Protein AF-A0A4Q7BN28-F1 (afdb_monomer)

Sequence (199 aa):
MLVIQLVMFFIVEAKKFIFEYPQDWVKKADHHNMIFLNNITTSLIELNLVVSLLPVSYPTYGIPRNNTSNPYLSFHSYENPSNIWSYKEAPIKGLYSIDPKGYGGWADIAQNLDKYKSEIEKIQKPDDILEPYIQQLKKGLSKYKQSKAKVTLDDGFILFALQVRTDSVADHAYLDVVDVLNEVSLFAKKFQQKVVIKL

Solvent-accessible surface area (backbone atoms only — not comparable to full-atom values): 11709 Å² total; per-residue (Å²): 110,73,66,58,58,62,46,59,78,58,55,89,81,61,60,43,37,38,36,45,44,54,47,65,47,64,75,67,56,44,68,54,57,50,49,50,56,47,51,55,53,51,54,42,49,77,68,72,33,46,74,46,78,39,80,41,58,89,80,58,54,64,43,57,58,79,82,65,94,43,41,28,46,35,54,43,23,31,78,33,44,91,54,30,28,14,30,45,78,39,81,52,56,83,42,67,45,73,26,58,30,13,53,75,83,44,15,50,64,66,73,41,44,76,83,46,44,67,67,60,72,63,55,89,56,60,62,75,70,44,46,66,57,53,54,37,46,76,73,59,55,49,65,59,89,70,75,87,74,83,78,88,74,76,84,70,61,46,80,44,76,63,73,64,64,90,35,65,71,51,71,68,43,96,62,56,71,66,60,52,50,49,52,52,49,54,51,25,63,76,69,74,38,47,77,47,75,44,123

Structure (mmCIF, N/CA/C/O backbone):
data_AF-A0A4Q7BN28-F1
#
_entry.id   AF-A0A4Q7BN28-F1
#
loop_
_atom_site.group_PDB
_atom_site.id
_atom_site.type_symbol
_atom_site.label_atom_id
_atom_site.label_alt_id
_atom_site.label_comp_id
_atom_site.label_asym_id
_atom_site.label_entity_id
_atom_site.label_seq_id
_atom_site.pdbx_PDB_ins_code
_atom_site.Cartn_x
_atom_site.Cartn_y
_atom_site.Cartn_z
_atom_site.occupancy
_atom_site.B_iso_or_equiv
_atom_site.auth_seq_id
_atom_site.auth_comp_id
_atom_site.auth_asym_id
_atom_site.auth_atom_id
_atom_site.pdbx_PDB_model_num
ATOM 1 N N . MET A 1 1 ? 19.926 -1.654 -0.278 1.00 36.31 1 MET A N 1
ATOM 2 C CA . MET A 1 1 ? 19.749 -3.112 -0.077 1.00 36.31 1 MET A CA 1
ATOM 3 C C . MET A 1 1 ? 18.358 -3.601 -0.502 1.00 36.31 1 MET A C 1
ATOM 5 O O . MET A 1 1 ? 18.311 -4.483 -1.343 1.00 36.31 1 MET A O 1
ATOM 9 N N . LEU A 1 2 ? 17.244 -2.998 -0.045 1.00 41.53 2 LEU A N 1
ATOM 10 C CA . LEU A 1 2 ? 15.876 -3.401 -0.450 1.00 41.53 2 LEU A CA 1
ATOM 11 C C . LEU A 1 2 ? 1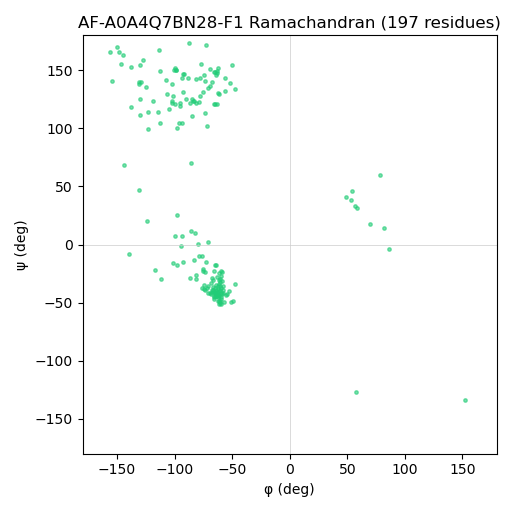5.590 -3.223 -1.958 1.00 41.53 2 LEU A C 1
ATOM 13 O O . LEU A 1 2 ? 15.012 -4.097 -2.593 1.00 41.53 2 LEU A O 1
ATOM 17 N N . VAL A 1 3 ? 16.052 -2.114 -2.551 1.00 43.53 3 VAL A N 1
ATOM 18 C CA . VAL A 1 3 ? 15.873 -1.848 -3.991 1.00 43.53 3 VAL A CA 1
ATOM 19 C C . VAL A 1 3 ? 16.697 -2.811 -4.855 1.00 43.53 3 VAL A C 1
ATOM 21 O O . VAL A 1 3 ? 16.235 -3.243 -5.900 1.00 43.53 3 VAL A O 1
ATOM 24 N N . ILE A 1 4 ? 17.872 -3.239 -4.381 1.00 42.59 4 ILE A N 1
ATOM 25 C CA . ILE A 1 4 ? 18.725 -4.203 -5.095 1.00 42.59 4 ILE A CA 1
ATOM 26 C C . ILE A 1 4 ? 18.024 -5.571 -5.192 1.00 42.59 4 ILE A C 1
ATOM 28 O O . ILE A 1 4 ? 18.010 -6.162 -6.264 1.00 42.59 4 ILE A O 1
ATOM 32 N N . GLN A 1 5 ? 17.361 -6.043 -4.128 1.00 45.03 5 GLN A N 1
ATOM 33 C CA . GLN A 1 5 ? 16.591 -7.299 -4.166 1.00 45.03 5 GLN A CA 1
ATOM 34 C C . GLN A 1 5 ? 15.344 -7.221 -5.057 1.00 45.03 5 GLN A C 1
ATOM 36 O O . GLN A 1 5 ? 15.054 -8.170 -5.781 1.00 45.03 5 GLN A O 1
ATOM 41 N N . LEU A 1 6 ? 14.636 -6.087 -5.040 1.00 50.53 6 LEU A N 1
ATOM 42 C CA . LEU A 1 6 ? 13.501 -5.830 -5.932 1.00 50.53 6 LEU A CA 1
ATOM 43 C C . LEU A 1 6 ? 13.907 -5.883 -7.400 1.00 50.53 6 LEU A C 1
ATOM 45 O O . LEU A 1 6 ? 13.198 -6.452 -8.221 1.00 50.53 6 LEU A O 1
ATOM 49 N N . VAL A 1 7 ? 15.068 -5.318 -7.721 1.00 50.25 7 VAL A N 1
ATOM 50 C CA . VAL A 1 7 ? 15.532 -5.229 -9.099 1.00 50.25 7 VAL A CA 1
ATOM 51 C C . VAL A 1 7 ? 16.195 -6.530 -9.582 1.00 50.25 7 VAL A C 1
ATOM 53 O O . VAL A 1 7 ? 16.090 -6.853 -10.764 1.00 50.25 7 VAL A O 1
ATOM 56 N N . MET A 1 8 ? 16.765 -7.355 -8.694 1.00 49.72 8 MET A N 1
ATOM 57 C CA . MET A 1 8 ? 17.300 -8.676 -9.071 1.00 49.72 8 MET A CA 1
ATOM 58 C C 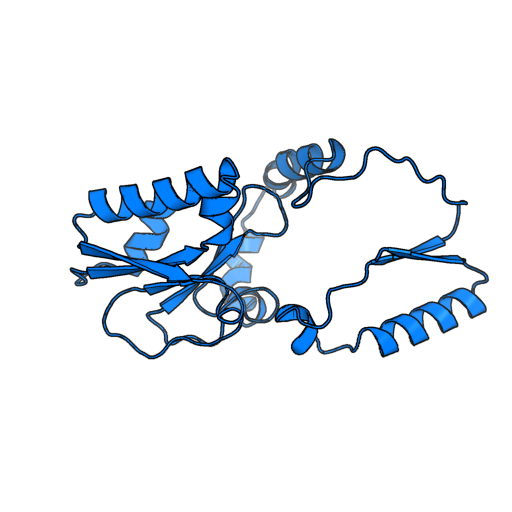. MET A 1 8 ? 16.239 -9.641 -9.630 1.00 49.72 8 MET A C 1
ATOM 60 O O . MET A 1 8 ? 16.589 -10.514 -10.418 1.00 49.72 8 MET A O 1
ATOM 64 N N . PHE A 1 9 ? 14.952 -9.473 -9.297 1.00 50.78 9 PHE A N 1
ATOM 65 C CA . PHE A 1 9 ? 13.864 -10.251 -9.913 1.00 50.78 9 PHE A CA 1
ATOM 66 C C . PHE A 1 9 ? 13.550 -9.832 -11.357 1.00 50.78 9 PHE A C 1
ATOM 68 O O . PHE A 1 9 ? 13.000 -10.624 -12.119 1.00 50.78 9 PHE A O 1
ATOM 75 N N . PHE A 1 10 ? 13.889 -8.598 -11.739 1.00 53.38 10 PHE A N 1
ATOM 76 C CA . PHE A 1 10 ? 13.545 -8.024 -13.040 1.00 53.38 10 PHE A CA 1
ATOM 77 C C . PHE A 1 10 ? 14.665 -8.103 -14.079 1.00 53.38 10 PHE A C 1
ATOM 79 O O . PHE A 1 10 ? 14.393 -7.922 -15.267 1.00 53.38 10 PHE A O 1
ATOM 86 N N . ILE A 1 11 ? 15.917 -8.323 -13.669 1.00 57.69 11 ILE A N 1
ATOM 87 C CA . ILE A 1 11 ? 17.062 -8.099 -14.555 1.00 57.69 11 ILE A CA 1
ATOM 88 C C . ILE A 1 11 ? 17.912 -9.350 -14.701 1.00 57.69 11 ILE A C 1
ATOM 90 O O . ILE A 1 11 ? 18.823 -9.608 -13.920 1.00 57.69 11 ILE A O 1
ATOM 94 N N . VAL A 1 12 ? 17.672 -10.043 -15.809 1.00 53.53 12 VAL A N 1
ATOM 95 C CA . VAL A 1 12 ? 18.752 -10.724 -16.532 1.00 53.53 12 VAL A CA 1
ATOM 96 C C . VAL A 1 12 ? 18.925 -10.135 -17.946 1.00 53.53 12 VAL A C 1
ATOM 98 O O . VAL A 1 12 ? 20.027 -10.182 -18.477 1.00 53.53 12 VAL A O 1
ATOM 101 N N . GLU A 1 13 ? 17.910 -9.466 -18.529 1.00 59.38 13 GLU A N 1
ATOM 102 C CA . GLU A 1 13 ? 17.981 -9.000 -19.936 1.00 59.38 13 GLU A CA 1
ATOM 103 C C . GLU A 1 13 ? 17.402 -7.597 -20.235 1.00 59.38 13 GLU A C 1
ATOM 105 O O . GLU A 1 13 ? 17.562 -7.079 -21.344 1.00 59.38 13 GLU A O 1
ATOM 110 N N . ALA A 1 14 ? 16.729 -6.939 -19.284 1.00 65.31 14 ALA A N 1
ATOM 111 C CA . ALA A 1 14 ? 16.046 -5.674 -19.561 1.00 65.31 14 ALA A CA 1
ATOM 112 C C . ALA A 1 14 ? 17.016 -4.477 -19.623 1.00 65.31 14 ALA A C 1
ATOM 114 O O . ALA A 1 14 ? 17.752 -4.226 -18.676 1.00 65.31 14 ALA A O 1
ATOM 115 N N . LYS A 1 15 ? 16.971 -3.687 -20.710 1.00 80.00 15 LYS A N 1
ATOM 116 C CA . LYS A 1 15 ? 17.707 -2.405 -20.841 1.00 80.00 15 LYS A CA 1
ATOM 117 C C . LYS A 1 15 ? 16.892 -1.177 -20.419 1.00 80.00 15 LYS A C 1
ATOM 119 O O . LYS A 1 15 ? 17.450 -0.093 -20.261 1.00 80.00 15 LYS A O 1
ATOM 124 N N . LYS A 1 16 ? 15.571 -1.326 -20.280 1.00 91.19 16 LYS A N 1
ATOM 125 C CA . LYS A 1 16 ? 14.635 -0.246 -19.958 1.00 91.19 16 LYS A CA 1
ATOM 126 C C . LYS A 1 16 ? 13.714 -0.662 -18.816 1.00 91.19 16 LYS A C 1
ATOM 128 O O . LYS A 1 16 ? 13.226 -1.786 -18.800 1.00 91.19 16 LYS A O 1
ATOM 133 N N . PHE A 1 17 ? 13.440 0.272 -17.913 1.00 93.50 17 PHE A N 1
ATOM 134 C CA . PHE A 1 17 ? 12.512 0.118 -16.797 1.00 93.50 17 PHE A CA 1
ATOM 135 C C . PHE A 1 17 ? 11.463 1.229 -16.843 1.00 93.50 17 PHE A C 1
ATOM 137 O O . PHE A 1 17 ? 11.797 2.391 -17.083 1.00 93.50 17 PHE A O 1
ATOM 144 N N . ILE A 1 18 ? 10.193 0.892 -16.634 1.00 95.69 18 ILE A N 1
ATOM 145 C CA . ILE A 1 18 ? 9.103 1.868 -16.551 1.00 95.69 18 ILE A CA 1
ATOM 146 C C . ILE A 1 18 ? 8.770 2.083 -15.078 1.00 95.69 18 ILE A C 1
ATOM 148 O O . ILE A 1 18 ? 8.535 1.124 -14.346 1.00 95.69 18 ILE A O 1
ATOM 152 N N . PHE A 1 19 ? 8.744 3.337 -14.637 1.00 96.12 19 PHE A N 1
ATOM 153 C CA . PHE A 1 19 ? 8.403 3.681 -13.263 1.00 96.12 19 PHE A CA 1
ATOM 154 C C . PHE A 1 19 ? 7.346 4.781 -13.249 1.00 96.12 19 PHE A C 1
ATOM 156 O O . PHE A 1 19 ? 7.611 5.920 -13.636 1.00 96.12 19 PHE A O 1
ATOM 163 N N . GLU A 1 20 ? 6.134 4.435 -12.819 1.00 97.12 20 GLU A N 1
ATOM 164 C CA . GLU A 1 20 ? 5.107 5.438 -12.544 1.00 97.12 20 GLU A CA 1
ATOM 165 C C . GLU A 1 20 ? 5.432 6.176 -11.252 1.00 97.12 20 GLU A C 1
ATOM 167 O O . GLU A 1 20 ? 5.829 5.538 -10.284 1.00 97.12 20 GLU A O 1
ATOM 172 N N . TYR A 1 21 ? 5.205 7.488 -11.196 1.00 95.88 21 TYR A N 1
ATOM 173 C CA . TYR A 1 21 ? 5.303 8.269 -9.963 1.00 95.88 21 TYR A CA 1
ATOM 174 C C . TYR A 1 21 ? 4.047 9.125 -9.736 1.00 95.88 21 TYR A C 1
ATOM 176 O O . TYR A 1 21 ? 3.523 9.716 -10.687 1.00 95.88 21 TYR A O 1
ATOM 184 N N . PRO A 1 22 ? 3.546 9.250 -8.492 1.00 95.25 22 PRO A N 1
ATOM 185 C CA . PRO A 1 22 ? 2.318 9.987 -8.230 1.00 95.25 22 PRO A CA 1
ATOM 186 C C . PRO A 1 22 ? 2.610 11.483 -8.235 1.00 95.25 22 PRO A C 1
ATOM 188 O O . PRO A 1 22 ? 3.403 11.976 -7.428 1.00 95.25 22 PRO A O 1
ATOM 191 N N . GLN A 1 23 ? 1.928 12.239 -9.093 1.00 94.75 23 GLN A N 1
ATOM 192 C CA . GLN A 1 23 ? 2.100 13.692 -9.154 1.00 94.75 23 GLN A CA 1
ATOM 193 C C . GLN A 1 23 ? 1.798 14.363 -7.809 1.00 94.75 23 GLN A C 1
ATOM 195 O O . GLN A 1 23 ? 2.468 15.320 -7.429 1.00 94.75 23 GLN A O 1
ATOM 200 N N . ASP A 1 24 ? 0.824 13.847 -7.058 1.00 91.69 24 ASP A N 1
ATOM 201 C CA . ASP A 1 24 ? 0.452 14.398 -5.755 1.00 91.69 24 ASP A CA 1
ATOM 202 C C . ASP A 1 24 ? 1.542 14.219 -4.697 1.00 91.69 24 ASP A C 1
ATOM 204 O O . ASP A 1 24 ? 1.648 15.046 -3.792 1.00 91.69 24 ASP A O 1
ATOM 208 N N . TRP A 1 25 ? 2.366 13.171 -4.801 1.00 92.69 25 TRP A N 1
ATOM 209 C CA . TRP A 1 25 ? 3.511 12.990 -3.904 1.00 92.69 25 TRP A CA 1
ATOM 210 C C . TRP A 1 25 ? 4.569 14.054 -4.158 1.00 92.69 25 TRP A C 1
ATOM 212 O O . TRP A 1 25 ? 5.055 14.661 -3.207 1.00 92.69 25 TRP A O 1
ATOM 222 N N . VAL A 1 26 ? 4.845 14.340 -5.433 1.00 93.75 26 VAL A N 1
ATOM 223 C CA . VAL A 1 26 ? 5.786 15.391 -5.837 1.00 93.75 26 VAL A CA 1
ATOM 224 C C . VAL A 1 26 ? 5.263 16.773 -5.443 1.00 93.75 26 VAL A C 1
ATOM 226 O O . VAL A 1 26 ? 5.996 17.554 -4.846 1.00 93.75 26 VAL A O 1
ATOM 229 N N . LYS A 1 27 ? 3.979 17.064 -5.694 1.00 93.69 27 LYS A N 1
ATOM 230 C CA . LYS A 1 27 ? 3.351 18.350 -5.339 1.00 93.69 27 LYS A CA 1
ATOM 231 C C . LYS A 1 27 ? 3.349 18.611 -3.833 1.00 93.69 27 LYS A C 1
ATOM 233 O O . LYS A 1 27 ? 3.606 19.732 -3.410 1.00 93.69 27 LYS A O 1
ATOM 238 N N . LYS A 1 28 ? 3.027 17.595 -3.023 1.00 90.88 28 LYS A N 1
ATOM 239 C CA . LYS A 1 28 ? 3.020 17.713 -1.554 1.00 90.88 28 LYS A CA 1
ATOM 240 C C . LYS A 1 28 ? 4.426 17.719 -0.962 1.00 90.88 28 LYS A C 1
ATOM 242 O O . LYS A 1 28 ? 4.584 18.189 0.160 1.00 90.88 28 LYS A O 1
ATOM 247 N N . ALA A 1 29 ? 5.401 17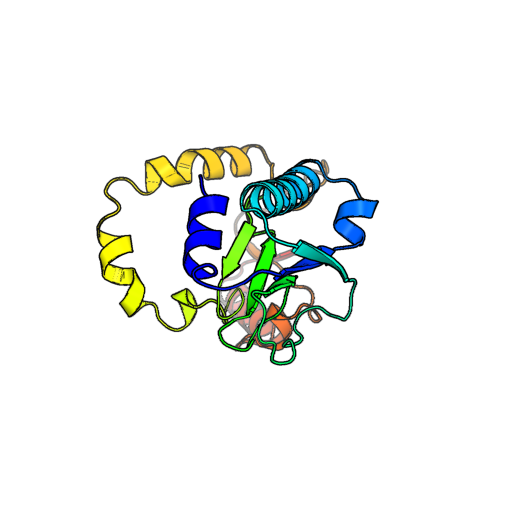.171 -1.690 1.00 89.00 29 ALA A N 1
ATOM 248 C CA . ALA A 1 29 ? 6.787 17.024 -1.268 1.00 89.00 29 ALA A CA 1
ATOM 249 C C . ALA A 1 29 ? 6.926 16.404 0.139 1.00 89.00 29 ALA A C 1
ATOM 251 O O . ALA A 1 29 ? 7.755 16.838 0.939 1.00 89.00 29 ALA A O 1
ATOM 252 N N . ASP A 1 30 ? 6.105 15.390 0.466 1.00 90.12 30 ASP A N 1
ATOM 253 C CA . ASP A 1 30 ? 6.287 14.656 1.726 1.00 90.12 30 ASP A CA 1
ATOM 254 C C . ASP A 1 30 ? 7.664 13.986 1.716 1.00 90.12 30 ASP A C 1
ATOM 256 O O . ASP A 1 30 ? 8.036 13.297 0.762 1.00 90.12 30 ASP A O 1
ATOM 260 N N . HIS A 1 31 ? 8.420 14.206 2.790 1.00 91.12 31 HIS A N 1
ATOM 261 C CA . HIS A 1 31 ? 9.813 13.797 2.897 1.00 91.12 31 HIS A CA 1
ATOM 262 C C . HIS A 1 31 ? 10.022 12.301 2.624 1.00 91.12 31 HIS A C 1
ATOM 264 O O . HIS A 1 31 ? 10.940 11.937 1.890 1.00 91.12 31 HIS A O 1
ATOM 270 N N . HIS A 1 32 ? 9.155 11.432 3.156 1.00 91.25 32 HIS A N 1
ATOM 271 C CA . HIS A 1 3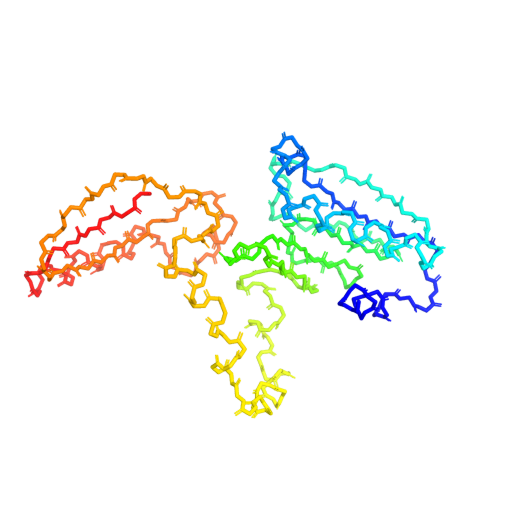2 ? 9.305 9.991 2.968 1.00 91.25 32 HIS A CA 1
ATOM 272 C C . HIS A 1 32 ? 9.033 9.588 1.524 1.00 91.25 32 HIS A C 1
ATOM 274 O O . HIS A 1 32 ? 9.774 8.767 0.978 1.00 91.25 32 HIS A O 1
ATOM 280 N N . ASN A 1 33 ? 7.998 10.163 0.909 1.00 92.94 33 ASN A N 1
ATOM 281 C CA . ASN A 1 33 ? 7.630 9.869 -0.475 1.00 92.94 33 ASN A CA 1
ATOM 282 C C . ASN A 1 33 ? 8.738 10.300 -1.434 1.00 92.94 33 ASN A C 1
ATOM 284 O O . ASN A 1 33 ? 9.116 9.541 -2.322 1.00 92.94 33 ASN A O 1
ATOM 288 N N . MET A 1 34 ? 9.322 11.479 -1.214 1.00 94.88 34 MET A N 1
ATOM 289 C CA . MET A 1 34 ? 10.440 11.953 -2.029 1.00 94.88 34 MET A CA 1
ATOM 290 C C . MET A 1 34 ? 11.685 11.079 -1.866 1.00 94.88 34 MET A C 1
ATOM 292 O O . MET A 1 34 ? 12.322 10.751 -2.864 1.00 94.88 34 MET A O 1
ATOM 296 N N . ILE A 1 35 ? 12.005 10.640 -0.643 1.00 94.69 35 ILE A N 1
ATOM 297 C CA . ILE A 1 35 ? 13.097 9.682 -0.413 1.00 94.69 35 ILE A CA 1
ATOM 298 C C . ILE A 1 35 ? 12.843 8.377 -1.167 1.00 94.69 35 ILE A C 1
ATOM 300 O O . ILE A 1 35 ? 13.752 7.868 -1.815 1.00 94.69 35 ILE A O 1
ATOM 304 N N . PHE A 1 36 ? 11.625 7.837 -1.116 1.00 94.19 36 PHE A N 1
ATOM 305 C CA . PHE A 1 36 ? 11.291 6.607 -1.828 1.00 94.19 36 PHE A CA 1
ATOM 306 C C . PHE A 1 36 ? 11.463 6.755 -3.344 1.00 94.19 36 PHE A C 1
ATOM 308 O O . PHE A 1 36 ? 12.174 5.955 -3.952 1.00 94.19 36 PHE A O 1
ATOM 315 N N . LEU A 1 37 ? 10.876 7.798 -3.943 1.00 95.12 37 LEU A N 1
ATOM 316 C CA . LEU A 1 37 ? 10.978 8.055 -5.384 1.00 95.12 37 LEU A CA 1
ATOM 317 C C . LEU A 1 37 ? 12.438 8.232 -5.826 1.00 95.12 37 LEU A C 1
ATOM 319 O O . LEU A 1 37 ? 12.849 7.663 -6.840 1.00 95.12 37 LEU A O 1
ATOM 323 N N . ASN A 1 38 ? 13.231 8.969 -5.043 1.00 94.12 38 ASN A N 1
ATOM 324 C CA . ASN A 1 38 ? 14.652 9.173 -5.313 1.00 94.12 38 ASN A CA 1
ATOM 325 C C . ASN A 1 38 ? 15.435 7.865 -5.196 1.00 94.12 38 ASN A C 1
ATOM 327 O O . ASN A 1 38 ? 16.195 7.540 -6.099 1.00 94.12 38 ASN A O 1
ATOM 331 N N . ASN A 1 39 ? 15.220 7.083 -4.137 1.00 93.69 39 ASN A N 1
ATOM 332 C CA . ASN A 1 39 ? 15.932 5.822 -3.933 1.00 93.69 39 ASN A CA 1
ATOM 333 C C . ASN A 1 39 ? 15.659 4.823 -5.060 1.00 93.69 39 ASN A C 1
ATOM 335 O O . ASN A 1 39 ? 16.597 4.209 -5.558 1.00 93.69 39 ASN A O 1
ATOM 339 N N . ILE A 1 40 ? 14.400 4.680 -5.493 1.00 92.31 40 ILE A N 1
ATOM 340 C CA . ILE A 1 40 ? 14.062 3.822 -6.636 1.00 92.31 40 ILE A CA 1
ATOM 341 C C . ILE A 1 40 ? 14.772 4.320 -7.896 1.00 92.31 40 ILE A C 1
ATOM 343 O O . ILE A 1 40 ? 15.454 3.547 -8.562 1.00 92.31 40 ILE A O 1
ATOM 347 N N . THR A 1 41 ? 14.663 5.614 -8.200 1.00 92.50 41 THR A N 1
ATOM 348 C CA . THR A 1 41 ? 15.249 6.191 -9.417 1.00 92.50 41 THR A CA 1
ATOM 349 C C . THR A 1 41 ? 16.770 6.041 -9.441 1.00 92.50 41 THR A C 1
ATOM 351 O O . THR A 1 41 ? 17.314 5.542 -10.424 1.00 92.50 41 THR A O 1
ATOM 354 N N . THR A 1 42 ? 17.457 6.403 -8.354 1.00 92.00 42 THR A N 1
ATOM 355 C CA . THR A 1 42 ? 18.915 6.279 -8.229 1.00 92.00 42 THR A CA 1
ATOM 356 C C . THR A 1 42 ? 19.349 4.828 -8.371 1.00 92.00 42 THR A C 1
ATOM 358 O O . THR A 1 42 ? 20.223 4.545 -9.181 1.00 92.00 42 THR A O 1
ATOM 361 N N . SER A 1 43 ? 18.710 3.888 -7.671 1.00 89.88 43 SER A N 1
ATOM 362 C CA . SER A 1 43 ? 19.085 2.475 -7.780 1.00 89.88 43 SER A CA 1
ATOM 363 C C . SER A 1 43 ? 18.860 1.902 -9.181 1.00 89.88 43 SER A C 1
ATOM 365 O O . SER A 1 43 ? 19.653 1.085 -9.632 1.00 89.88 43 SER A O 1
ATOM 367 N N . LEU A 1 44 ? 17.815 2.324 -9.900 1.00 89.06 44 LEU A N 1
ATOM 368 C CA . LEU A 1 44 ? 17.618 1.906 -11.293 1.00 89.06 44 LEU A CA 1
ATOM 369 C C . LEU A 1 44 ? 18.719 2.460 -12.213 1.00 89.06 44 LEU A C 1
ATOM 371 O O . LEU A 1 44 ? 19.200 1.746 -13.092 1.00 89.06 44 LEU A O 1
ATOM 375 N N . ILE A 1 45 ? 19.150 3.705 -11.989 1.00 89.56 45 ILE A N 1
ATOM 376 C CA . ILE A 1 45 ? 20.260 4.328 -12.725 1.00 89.56 45 ILE A CA 1
ATOM 377 C C . ILE A 1 45 ? 21.589 3.623 -12.416 1.00 89.56 45 ILE A C 1
ATOM 379 O O . ILE A 1 45 ? 22.341 3.322 -13.339 1.00 89.56 45 ILE A O 1
ATOM 383 N N . GLU A 1 46 ? 21.867 3.311 -11.148 1.00 90.19 46 GLU A N 1
ATOM 384 C CA . GLU A 1 46 ? 23.067 2.573 -10.712 1.00 90.19 46 GLU A CA 1
ATOM 385 C C . GLU A 1 46 ? 23.161 1.178 -11.347 1.00 90.19 46 GLU A C 1
ATOM 387 O O . GLU A 1 46 ? 24.254 0.652 -11.556 1.00 90.19 46 GLU A O 1
ATOM 392 N N . LEU A 1 47 ? 22.017 0.595 -11.709 1.00 86.94 47 LEU A N 1
ATOM 393 C CA . LEU A 1 47 ? 21.921 -0.680 -12.420 1.00 86.94 47 LEU A CA 1
ATOM 394 C C . LEU A 1 47 ? 22.021 -0.530 -13.947 1.00 86.94 47 LEU A C 1
ATOM 396 O O . LEU A 1 47 ? 21.786 -1.491 -14.675 1.00 86.94 47 LEU A O 1
ATOM 400 N N . ASN A 1 48 ? 22.412 0.650 -14.438 1.00 88.44 48 ASN A N 1
ATOM 401 C CA . ASN A 1 48 ? 22.589 0.980 -15.854 1.00 88.44 48 ASN A CA 1
ATOM 402 C C . ASN A 1 48 ? 21.323 0.781 -16.706 1.00 88.44 48 ASN A C 1
ATOM 404 O O . ASN A 1 48 ? 21.404 0.464 -17.896 1.00 88.44 48 ASN A O 1
ATOM 408 N N . LEU A 1 49 ? 20.143 0.978 -16.113 1.00 89.50 49 LEU A N 1
ATOM 409 C CA . LEU A 1 49 ? 18.875 0.927 -16.833 1.00 89.50 49 LEU A CA 1
ATOM 410 C C . LEU A 1 49 ? 18.491 2.288 -17.410 1.00 89.50 49 LEU A C 1
ATOM 412 O O . LEU A 1 49 ? 18.618 3.326 -16.763 1.00 89.50 49 LEU A O 1
ATOM 416 N N . VAL A 1 50 ? 17.888 2.272 -18.599 1.00 92.25 50 VAL A N 1
ATOM 417 C CA . VAL A 1 50 ? 17.132 3.422 -19.103 1.00 92.25 50 VAL A CA 1
ATOM 418 C C . VAL A 1 50 ? 15.808 3.504 -18.343 1.00 92.25 50 VAL A C 1
ATOM 420 O O . VAL A 1 50 ? 14.942 2.643 -18.500 1.00 92.25 50 VAL A O 1
ATOM 423 N N . VAL A 1 51 ? 15.624 4.547 -17.534 1.00 93.25 51 VAL A N 1
ATOM 424 C CA . VAL A 1 51 ? 14.408 4.727 -16.726 1.00 93.25 51 VAL A CA 1
ATOM 425 C C . VAL A 1 51 ? 13.408 5.630 -17.446 1.00 93.25 51 VAL A C 1
ATOM 427 O O . VAL A 1 51 ? 13.696 6.783 -17.756 1.00 93.25 51 VAL A O 1
ATOM 430 N N . SER A 1 52 ? 12.207 5.112 -17.693 1.00 95.62 52 SER A N 1
ATOM 431 C CA . SER A 1 52 ? 11.063 5.871 -18.199 1.00 95.62 52 SER A CA 1
ATOM 432 C C . SER A 1 52 ? 10.163 6.263 -17.033 1.00 95.62 52 SER A C 1
ATOM 434 O O . SER A 1 52 ? 9.378 5.442 -16.560 1.00 95.62 52 SER A O 1
ATOM 436 N N . LEU A 1 53 ? 10.273 7.512 -16.583 1.00 96.12 53 LEU A N 1
ATOM 437 C CA . LEU A 1 53 ? 9.434 8.061 -15.520 1.00 96.12 53 LEU A CA 1
ATOM 438 C C . LEU A 1 53 ? 8.080 8.502 -16.085 1.00 96.12 53 LEU A C 1
ATOM 440 O O . LEU A 1 53 ? 8.028 9.345 -16.980 1.00 96.12 53 LEU A O 1
ATOM 444 N N . LEU A 1 54 ? 6.991 7.944 -15.561 1.00 96.00 54 LEU A N 1
ATOM 445 C CA . LEU A 1 54 ? 5.628 8.248 -15.994 1.00 96.00 54 LEU A CA 1
ATOM 446 C C . LEU A 1 54 ? 4.844 8.930 -14.864 1.00 96.00 54 LEU A C 1
ATOM 448 O O . LEU A 1 54 ? 4.572 8.298 -13.844 1.00 96.00 54 LEU A O 1
ATOM 452 N N . PRO A 1 55 ? 4.452 10.206 -14.999 1.00 96.06 55 PRO A N 1
ATOM 453 C CA . PRO A 1 55 ? 3.596 10.835 -14.004 1.00 96.06 55 PRO A CA 1
ATOM 454 C C . PRO A 1 55 ? 2.189 10.236 -14.038 1.00 96.06 55 PRO A C 1
ATOM 456 O O . PRO A 1 55 ? 1.593 10.117 -15.107 1.00 96.06 55 PRO A O 1
ATOM 459 N N . VAL A 1 56 ? 1.620 9.954 -12.866 1.00 95.19 56 VAL A N 1
ATOM 460 C CA . VAL A 1 56 ? 0.225 9.507 -12.729 1.00 95.19 56 VAL A CA 1
ATOM 461 C C . VAL A 1 56 ? -0.551 10.294 -11.680 1.00 95.19 56 VAL A C 1
ATOM 463 O O . VAL A 1 56 ? 0.015 10.839 -10.728 1.00 95.19 56 VAL A O 1
ATOM 466 N N . SER A 1 57 ? -1.869 10.345 -11.856 1.00 90.56 57 SER A N 1
ATOM 467 C CA . SER A 1 57 ? -2.825 10.985 -10.953 1.00 90.56 57 SER A CA 1
ATOM 468 C C . SER A 1 57 ? -4.130 10.192 -10.916 1.00 90.56 57 SER A C 1
ATOM 470 O O . SER A 1 57 ? -4.418 9.405 -11.816 1.00 90.56 57 SER A O 1
ATOM 472 N N . TYR A 1 58 ? -4.961 10.436 -9.903 1.00 81.12 58 TYR A N 1
ATOM 473 C CA . TYR A 1 58 ? -6.344 9.955 -9.916 1.00 81.12 58 TYR A CA 1
ATOM 474 C C . TYR A 1 58 ? -7.041 10.382 -11.233 1.00 81.12 58 TYR A C 1
ATOM 476 O O . TYR A 1 58 ? -6.811 11.515 -11.675 1.00 81.12 58 TYR A O 1
ATOM 484 N N . PRO A 1 59 ? -7.853 9.522 -11.883 1.00 78.19 59 PRO A N 1
ATOM 485 C CA . PRO A 1 59 ? -8.378 8.237 -11.407 1.00 78.19 59 PRO A CA 1
ATOM 486 C C . PRO A 1 59 ? -7.613 6.986 -11.879 1.00 78.19 59 PRO A C 1
ATOM 488 O O . PRO A 1 59 ? -8.199 5.914 -11.916 1.00 78.19 59 PRO A O 1
ATOM 491 N N . THR A 1 60 ? -6.320 7.050 -12.225 1.00 83.81 60 THR A N 1
ATOM 492 C CA . THR A 1 60 ? -5.601 5.859 -12.747 1.00 83.81 60 THR A CA 1
ATOM 493 C C . THR A 1 60 ? -5.312 4.762 -11.706 1.00 83.81 60 THR A C 1
ATOM 495 O O . THR A 1 60 ? -4.663 3.754 -12.014 1.00 83.81 60 THR A O 1
ATOM 498 N N . TYR A 1 61 ? -5.770 4.960 -10.469 1.00 86.50 61 TYR A N 1
ATOM 499 C CA . TYR A 1 61 ? -5.626 4.018 -9.363 1.00 86.50 61 TYR A CA 1
ATOM 500 C C . TYR A 1 61 ? -6.640 2.885 -9.510 1.00 86.50 61 TYR A C 1
ATOM 502 O O . TYR A 1 61 ? -7.770 3.104 -9.930 1.00 86.50 61 TYR A O 1
ATOM 510 N N . GLY A 1 62 ? -6.232 1.675 -9.151 1.00 86.94 62 GLY A N 1
ATOM 511 C CA . GLY A 1 62 ? -7.038 0.469 -9.275 1.00 86.94 62 GLY A CA 1
ATOM 512 C C . GLY A 1 62 ? -7.266 0.005 -10.714 1.00 86.94 62 GLY A C 1
ATOM 513 O O . GLY A 1 62 ? -8.184 -0.764 -10.953 1.00 86.94 62 GLY A O 1
ATOM 514 N N . ILE A 1 63 ? -6.467 0.477 -11.676 1.00 90.88 63 ILE A N 1
ATOM 515 C CA . ILE A 1 63 ? -6.582 0.073 -13.085 1.00 90.88 63 ILE A CA 1
ATOM 516 C C . ILE A 1 63 ? -5.408 -0.853 -13.443 1.00 90.88 63 ILE A C 1
ATOM 518 O O . ILE A 1 63 ? -4.257 -0.471 -13.194 1.00 90.88 63 ILE A O 1
ATOM 522 N N . PRO A 1 64 ? -5.635 -2.030 -14.051 1.00 93.31 64 PRO A N 1
ATOM 523 C CA . PRO A 1 64 ? -4.549 -2.879 -14.531 1.00 93.31 64 PRO A CA 1
ATOM 524 C C . PRO A 1 64 ? -3.778 -2.192 -15.662 1.00 93.31 64 PRO A C 1
ATOM 526 O O . PRO A 1 64 ? -4.330 -1.416 -16.447 1.00 93.31 64 PRO A O 1
ATOM 529 N N . ARG A 1 65 ? -2.476 -2.459 -15.763 1.00 94.38 65 ARG A N 1
ATOM 530 C CA . ARG A 1 65 ? -1.652 -1.947 -16.865 1.00 94.38 65 ARG A CA 1
ATOM 531 C C . ARG A 1 65 ? -1.609 -2.934 -18.026 1.00 94.38 65 ARG A C 1
ATOM 533 O O . ARG A 1 65 ? -1.602 -4.147 -17.837 1.00 94.38 65 ARG A O 1
ATOM 540 N N . ASN A 1 66 ? -1.532 -2.394 -19.240 1.00 93.25 66 ASN A N 1
ATOM 541 C CA . ASN A 1 66 ? -1.354 -3.201 -20.444 1.00 93.25 66 ASN A CA 1
ATOM 542 C C . ASN A 1 66 ? -0.017 -3.944 -20.413 1.00 93.25 66 ASN A C 1
ATOM 544 O O . ASN A 1 66 ? 0.981 -3.424 -19.909 1.00 93.25 66 ASN A O 1
ATOM 548 N N . ASN A 1 67 ? -0.000 -5.134 -21.013 1.00 91.50 67 ASN A N 1
ATOM 549 C CA . ASN A 1 67 ? 1.206 -5.941 -21.126 1.00 91.50 67 ASN A CA 1
ATOM 550 C C . ASN A 1 67 ? 2.338 -5.164 -21.821 1.00 91.50 67 ASN A C 1
ATOM 552 O O . ASN A 1 67 ? 2.115 -4.391 -22.753 1.00 91.50 67 ASN A O 1
ATOM 556 N N . THR A 1 68 ? 3.565 -5.385 -21.368 1.00 89.69 68 THR A N 1
ATOM 557 C CA . THR A 1 68 ? 4.780 -4.749 -21.890 1.00 89.69 68 THR A CA 1
ATOM 558 C C . THR A 1 68 ? 5.931 -5.741 -21.785 1.00 89.69 68 THR A C 1
ATOM 560 O O . THR A 1 68 ? 5.887 -6.644 -20.965 1.00 89.69 68 THR A O 1
ATOM 563 N N . SER A 1 69 ? 6.966 -5.616 -22.609 1.00 88.81 69 SER A N 1
ATOM 564 C CA . SER A 1 69 ? 8.171 -6.449 -22.485 1.00 88.81 69 SER A CA 1
ATOM 565 C C . SER A 1 69 ? 9.155 -5.915 -21.440 1.00 88.81 69 SER A C 1
ATOM 567 O O . SER A 1 69 ? 10.103 -6.603 -21.077 1.00 88.81 69 SER A O 1
ATOM 569 N N . ASN A 1 70 ? 8.967 -4.674 -20.979 1.00 90.56 70 ASN A N 1
ATOM 570 C CA . ASN A 1 70 ? 9.864 -4.035 -20.020 1.00 90.56 70 ASN A CA 1
ATOM 571 C C . ASN A 1 70 ? 9.362 -4.252 -18.587 1.00 90.56 70 ASN A C 1
ATOM 573 O O . ASN A 1 70 ? 8.153 -4.169 -18.360 1.00 90.56 70 ASN A O 1
ATOM 577 N N . PRO A 1 71 ? 10.262 -4.449 -17.612 1.00 91.81 71 PRO A N 1
ATOM 578 C CA . PRO A 1 71 ? 9.945 -4.301 -16.200 1.00 91.81 71 PRO A CA 1
ATOM 579 C C . PRO A 1 71 ? 9.198 -3.000 -15.915 1.00 91.81 71 PRO A C 1
ATOM 581 O O . PRO A 1 71 ? 9.587 -1.928 -16.399 1.00 91.81 71 PRO A O 1
ATOM 584 N N . TYR A 1 72 ? 8.128 -3.101 -15.133 1.00 94.00 72 TYR A N 1
ATOM 585 C CA . TYR A 1 72 ? 7.266 -1.970 -14.835 1.00 94.00 72 TYR A CA 1
ATOM 586 C C . TYR A 1 72 ? 6.877 -1.957 -13.356 1.00 94.00 72 TYR A C 1
ATOM 588 O O . TYR A 1 72 ? 6.211 -2.864 -12.868 1.00 94.00 72 TYR A O 1
ATOM 596 N N . LEU A 1 73 ? 7.258 -0.895 -12.650 1.00 95.75 73 LEU A N 1
ATOM 597 C CA . LEU A 1 73 ? 6.713 -0.562 -11.342 1.00 95.75 73 LEU A CA 1
ATOM 598 C C . LEU A 1 73 ? 5.588 0.475 -11.488 1.00 95.75 73 LEU A C 1
ATOM 600 O O . LEU A 1 73 ? 5.834 1.653 -11.760 1.00 95.75 73 LEU A O 1
ATOM 604 N N . SER A 1 74 ? 4.350 0.009 -11.344 1.00 96.06 74 SER A N 1
ATOM 605 C CA . SER A 1 74 ? 3.124 0.785 -11.548 1.00 96.06 74 SER A CA 1
ATOM 606 C C . SER A 1 74 ? 2.506 1.217 -10.220 1.00 96.06 74 SER A C 1
ATOM 608 O O . SER A 1 74 ? 2.478 0.459 -9.252 1.00 96.06 74 SER A O 1
ATOM 610 N N . PHE A 1 75 ? 2.033 2.456 -10.145 1.00 95.56 75 PHE A N 1
ATOM 611 C CA . PHE A 1 75 ? 1.497 3.015 -8.916 1.00 95.56 75 PHE A CA 1
ATOM 612 C C . PHE A 1 75 ? 0.030 2.642 -8.738 1.00 95.56 75 PHE A C 1
ATOM 614 O O . PHE A 1 75 ? -0.819 2.963 -9.573 1.00 95.56 75 PHE A O 1
ATOM 621 N N . HIS A 1 76 ? -0.263 2.043 -7.586 1.00 92.81 76 HIS A N 1
ATOM 622 C CA . HIS A 1 76 ? -1.610 1.805 -7.090 1.00 92.81 76 HIS A CA 1
ATOM 623 C C . HIS A 1 76 ? -2.493 1.054 -8.105 1.00 92.81 76 HIS A C 1
ATOM 625 O O . HIS A 1 76 ? -3.629 1.444 -8.339 1.00 92.81 76 HIS A O 1
ATOM 631 N N . SER A 1 77 ? -1.968 -0.010 -8.717 1.00 93.50 77 SER A N 1
ATOM 632 C CA . SER A 1 77 ? -2.653 -0.898 -9.677 1.00 93.50 77 SER A CA 1
ATOM 633 C C . SER A 1 77 ? -2.822 -2.317 -9.102 1.00 93.50 77 SER A C 1
ATOM 635 O O . SER A 1 77 ? -2.208 -2.657 -8.090 1.00 93.50 77 SER A O 1
ATOM 637 N N . TYR A 1 78 ? -3.635 -3.164 -9.723 1.00 92.69 78 TYR A N 1
ATOM 638 C CA . TYR A 1 78 ? -3.763 -4.585 -9.376 1.00 92.69 78 TYR A CA 1
ATOM 639 C C . TYR A 1 78 ? -4.129 -5.393 -10.624 1.00 92.69 78 TYR A C 1
ATOM 641 O O . TYR A 1 78 ? -4.399 -4.803 -11.669 1.00 92.69 78 TYR A O 1
ATOM 649 N N . GLU A 1 79 ? -4.085 -6.727 -10.524 1.00 91.19 79 GLU A N 1
ATOM 650 C CA . GLU A 1 79 ? -4.379 -7.643 -11.645 1.00 91.19 79 GLU A CA 1
ATOM 651 C C . GLU A 1 79 ? -3.495 -7.389 -12.875 1.00 91.19 79 GLU A C 1
ATOM 653 O O . GLU A 1 79 ? -3.895 -7.554 -14.028 1.00 91.19 79 GLU A O 1
ATOM 658 N N . ASN A 1 80 ? -2.252 -6.978 -12.626 1.00 92.75 80 ASN A N 1
ATOM 659 C CA . ASN A 1 80 ? -1.328 -6.686 -13.703 1.00 92.75 80 ASN A CA 1
ATOM 660 C C . ASN A 1 80 ? -0.737 -7.969 -14.330 1.00 92.75 80 ASN A C 1
ATOM 662 O O . ASN A 1 80 ? -0.611 -9.005 -13.666 1.00 92.75 80 ASN A O 1
ATOM 666 N N . PRO A 1 81 ? -0.295 -7.887 -15.598 1.00 92.25 81 PRO A N 1
ATOM 667 C CA . PRO A 1 81 ? 0.618 -8.845 -16.216 1.00 92.25 81 PRO A CA 1
ATOM 668 C C . PRO A 1 81 ? 1.875 -9.125 -15.376 1.00 92.25 81 PRO A C 1
ATOM 670 O O . PRO A 1 81 ? 2.340 -8.282 -14.614 1.00 92.25 81 PRO A O 1
ATOM 673 N N . SER A 1 82 ? 2.478 -10.302 -15.561 1.00 88.12 82 SER A N 1
ATOM 674 C CA . SER A 1 82 ? 3.548 -10.843 -14.700 1.00 88.12 82 SER A CA 1
ATOM 675 C C . SER A 1 82 ? 4.816 -9.990 -14.583 1.00 88.12 82 SER A C 1
ATOM 677 O O . SER A 1 82 ? 5.559 -10.122 -13.614 1.00 88.12 82 SER A O 1
ATOM 679 N N . ASN A 1 83 ? 5.097 -9.137 -15.564 1.00 89.00 83 ASN A N 1
ATOM 680 C CA . ASN A 1 83 ? 6.269 -8.260 -15.598 1.00 89.00 83 ASN A CA 1
ATOM 681 C C . ASN A 1 83 ? 5.995 -6.853 -15.033 1.00 89.00 83 ASN A C 1
ATOM 683 O O . ASN A 1 83 ? 6.840 -5.960 -15.150 1.00 89.00 83 ASN A O 1
ATOM 687 N N . ILE A 1 84 ? 4.811 -6.648 -14.458 1.00 93.75 84 ILE A N 1
ATOM 688 C CA . ILE A 1 84 ? 4.351 -5.370 -13.935 1.00 93.75 84 ILE A CA 1
ATOM 689 C C . ILE A 1 84 ? 3.993 -5.561 -12.469 1.00 93.75 84 ILE A C 1
ATOM 691 O O . ILE A 1 84 ? 3.053 -6.274 -12.131 1.00 93.75 84 ILE A O 1
ATOM 695 N N . TRP A 1 85 ? 4.748 -4.922 -11.586 1.00 95.06 85 TRP A N 1
ATOM 696 C CA . TRP A 1 85 ? 4.461 -4.945 -10.158 1.00 95.06 85 TRP A CA 1
ATOM 697 C C . TRP A 1 85 ? 3.732 -3.670 -9.762 1.00 95.06 85 TRP A C 1
ATOM 699 O O . TRP A 1 85 ? 3.898 -2.606 -10.370 1.00 95.06 85 TRP A O 1
ATOM 709 N N . SER A 1 86 ? 2.898 -3.790 -8.741 1.00 95.19 86 SER A N 1
ATOM 710 C CA . SER A 1 86 ? 2.207 -2.670 -8.128 1.00 95.19 86 SER A CA 1
ATOM 711 C C . SER A 1 86 ? 3.020 -2.135 -6.966 1.00 95.19 86 SER A C 1
ATOM 713 O O . SER A 1 86 ? 3.674 -2.900 -6.257 1.00 95.19 86 SER A O 1
ATOM 715 N N . TYR A 1 87 ? 2.950 -0.830 -6.732 1.00 95.50 87 TYR A N 1
ATOM 716 C CA . TYR A 1 87 ? 3.392 -0.258 -5.473 1.00 95.50 87 TYR A CA 1
ATOM 717 C C . TYR A 1 87 ? 2.456 0.817 -4.942 1.00 95.50 87 TYR A C 1
ATOM 719 O O . TYR A 1 87 ? 1.776 1.523 -5.690 1.00 95.50 87 TYR A O 1
ATOM 727 N N . LYS A 1 88 ? 2.459 0.975 -3.620 1.00 92.69 88 LYS A N 1
ATOM 728 C CA . LYS A 1 88 ? 1.784 2.070 -2.917 1.00 92.69 88 LYS A CA 1
ATOM 729 C C . LYS A 1 88 ? 2.426 2.325 -1.560 1.00 92.69 88 LYS A C 1
ATOM 731 O O . LYS A 1 88 ? 3.143 1.485 -1.022 1.00 92.69 88 LYS A O 1
ATOM 736 N N . GLU A 1 89 ? 2.105 3.467 -0.965 1.00 91.69 89 GLU A N 1
ATOM 737 C CA . GLU A 1 89 ? 2.385 3.695 0.454 1.00 91.69 89 GLU A CA 1
ATOM 738 C C . GLU A 1 89 ? 1.600 2.689 1.312 1.00 91.69 89 GLU A C 1
ATOM 740 O O . GLU A 1 89 ? 0.382 2.519 1.147 1.00 91.69 89 GLU A O 1
ATOM 745 N N . ALA A 1 90 ? 2.301 2.036 2.234 1.00 90.25 90 ALA A N 1
ATOM 746 C CA . ALA A 1 90 ? 1.718 1.106 3.188 1.00 90.25 90 ALA A CA 1
ATOM 747 C C . ALA A 1 90 ? 0.903 1.853 4.272 1.00 90.25 90 ALA A C 1
ATOM 749 O O . ALA A 1 90 ? 0.921 3.085 4.347 1.00 90.25 90 ALA A O 1
ATOM 750 N N . PRO A 1 91 ? 0.151 1.142 5.133 1.00 86.00 91 PRO A N 1
ATOM 751 C CA . PRO A 1 91 ? -0.596 1.784 6.219 1.00 86.00 91 PRO A CA 1
ATOM 752 C C . PRO A 1 91 ? 0.286 2.498 7.258 1.00 86.00 91 PRO A C 1
ATOM 754 O O . PRO A 1 91 ? -0.151 3.471 7.874 1.00 86.00 91 PRO A O 1
ATOM 757 N N . ILE A 1 92 ? 1.525 2.035 7.450 1.00 89.75 92 ILE A N 1
ATOM 758 C CA . ILE A 1 92 ? 2.500 2.653 8.353 1.00 89.75 92 ILE A CA 1
ATOM 759 C C . ILE A 1 92 ? 3.306 3.687 7.566 1.00 89.75 92 ILE A C 1
ATOM 761 O O . ILE A 1 92 ? 3.909 3.366 6.541 1.00 89.75 92 ILE A O 1
ATOM 765 N N . LYS A 1 93 ? 3.327 4.931 8.060 1.00 88.25 93 LYS A N 1
ATOM 766 C CA . LYS A 1 93 ? 4.021 6.042 7.400 1.00 88.25 93 LYS A CA 1
ATOM 767 C C . LYS A 1 93 ? 5.498 5.712 7.183 1.00 88.25 93 LYS A C 1
ATOM 769 O O . LYS A 1 93 ? 6.180 5.306 8.122 1.00 88.25 93 LYS A O 1
ATOM 774 N N . GLY A 1 94 ? 5.974 5.947 5.961 1.00 88.69 94 GLY A N 1
ATOM 775 C CA . GLY A 1 94 ? 7.358 5.698 5.555 1.00 88.69 94 GLY A CA 1
ATOM 776 C C . GLY A 1 94 ? 7.634 4.271 5.077 1.00 88.69 94 GLY A C 1
ATOM 777 O O . GLY A 1 94 ? 8.746 4.004 4.627 1.00 88.69 94 GLY A O 1
ATOM 778 N N . LEU A 1 95 ? 6.643 3.375 5.136 1.00 91.50 95 LEU A N 1
ATOM 779 C CA . LEU A 1 95 ? 6.710 2.055 4.519 1.00 91.50 95 LEU A CA 1
ATOM 780 C C . LEU A 1 95 ? 5.963 2.039 3.184 1.00 91.50 95 LEU A C 1
ATOM 782 O O . LEU A 1 95 ? 4.982 2.756 2.979 1.00 91.50 95 LEU A O 1
ATOM 786 N N . TYR A 1 96 ? 6.412 1.164 2.289 1.00 92.81 96 TYR A N 1
ATOM 787 C CA . TYR A 1 96 ? 5.849 0.991 0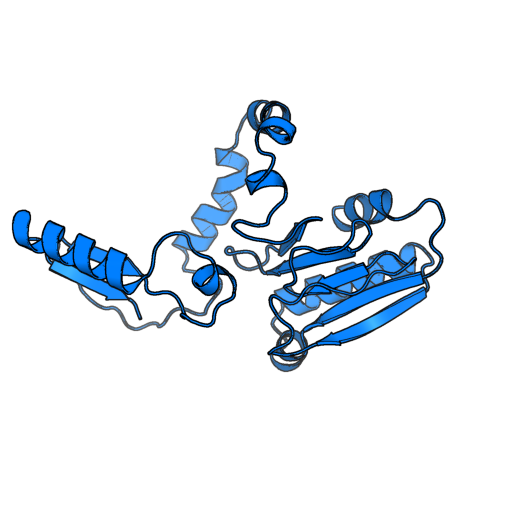.956 1.00 92.81 96 TYR A CA 1
ATOM 788 C C . TYR A 1 96 ? 5.611 -0.487 0.706 1.00 92.81 96 TYR A C 1
ATOM 790 O O . TYR A 1 96 ? 6.434 -1.328 1.062 1.00 92.81 96 TYR A O 1
ATOM 798 N N . SER A 1 97 ? 4.471 -0.787 0.102 1.00 92.25 97 SER A N 1
ATOM 799 C CA . SER A 1 97 ? 4.173 -2.109 -0.425 1.00 92.25 97 SER A CA 1
ATOM 800 C C . SER A 1 97 ? 4.583 -2.121 -1.887 1.00 92.25 97 SER A C 1
ATOM 802 O O . SER A 1 97 ? 4.242 -1.192 -2.620 1.00 92.25 97 SER A O 1
ATOM 804 N N . ILE A 1 98 ? 5.333 -3.147 -2.281 1.00 94.56 98 ILE A N 1
ATOM 805 C CA . ILE A 1 98 ? 5.620 -3.469 -3.673 1.00 94.56 98 ILE A CA 1
ATOM 806 C C . ILE A 1 98 ? 5.316 -4.952 -3.850 1.00 94.56 98 ILE A C 1
ATOM 808 O O . ILE A 1 98 ? 5.832 -5.768 -3.088 1.00 94.56 98 ILE A O 1
ATOM 812 N N . ASP A 1 99 ? 4.469 -5.291 -4.813 1.00 93.25 99 ASP A N 1
ATOM 813 C CA . ASP A 1 99 ? 3.896 -6.630 -4.915 1.00 93.25 99 ASP A CA 1
ATOM 814 C C . ASP A 1 99 ? 3.504 -6.959 -6.372 1.00 93.25 99 ASP A C 1
ATOM 816 O O . ASP A 1 99 ? 3.029 -6.082 -7.104 1.00 93.25 99 ASP A O 1
ATOM 820 N N . PRO A 1 100 ? 3.723 -8.205 -6.830 1.00 91.25 100 PRO A N 1
ATOM 821 C CA . PRO A 1 100 ? 3.491 -8.603 -8.218 1.00 91.25 100 PRO A CA 1
ATOM 822 C C . PRO A 1 100 ? 2.014 -8.735 -8.611 1.00 91.25 100 PRO A C 1
ATOM 824 O O . PRO A 1 100 ? 1.714 -8.828 -9.798 1.00 91.25 100 PRO A O 1
ATOM 827 N N . LYS A 1 101 ? 1.091 -8.796 -7.649 1.00 89.25 101 LYS A N 1
ATOM 828 C CA . LYS A 1 101 ? -0.341 -9.030 -7.883 1.00 89.25 101 LYS A CA 1
ATOM 829 C C . LYS A 1 101 ? -1.198 -7.811 -7.565 1.00 89.25 101 LYS A C 1
ATOM 831 O O . LYS A 1 101 ? -2.208 -7.590 -8.236 1.00 89.25 101 LYS A O 1
ATOM 836 N N . GLY A 1 102 ? -0.772 -6.975 -6.621 1.00 91.75 102 GLY A N 1
ATOM 837 C CA . GLY A 1 102 ? -1.503 -5.764 -6.267 1.00 91.75 102 GLY A CA 1
ATOM 838 C C . GLY A 1 102 ? -1.274 -5.343 -4.826 1.00 91.75 102 GLY A C 1
ATOM 839 O O . GLY A 1 102 ? -0.156 -5.271 -4.349 1.00 91.75 102 GLY A O 1
ATOM 840 N N . TYR A 1 103 ? -2.338 -5.002 -4.114 1.00 90.44 103 TYR A N 1
ATOM 841 C CA . TYR A 1 103 ? -2.269 -4.579 -2.716 1.00 90.44 103 TYR A CA 1
ATOM 842 C C . TYR A 1 103 ? -3.527 -5.003 -1.970 1.00 90.44 103 TYR A C 1
ATOM 844 O O . TYR A 1 103 ? -4.528 -5.334 -2.591 1.00 90.44 103 TYR A O 1
ATOM 852 N N . GLY A 1 104 ? -3.520 -4.962 -0.635 1.00 86.69 104 GLY A N 1
ATOM 853 C CA . GLY A 1 104 ? -4.694 -5.373 0.145 1.00 86.69 104 GLY A CA 1
ATOM 854 C C . GLY A 1 104 ? -5.097 -6.813 -0.189 1.00 86.69 104 GLY A C 1
ATOM 855 O O . GLY A 1 104 ? -4.246 -7.697 -0.158 1.00 86.69 104 GLY A O 1
ATOM 856 N N . GLY A 1 105 ? -6.364 -7.035 -0.553 1.00 87.38 105 GLY A N 1
ATOM 857 C CA . GLY A 1 105 ? -6.868 -8.356 -0.955 1.00 87.38 105 GLY A CA 1
ATOM 858 C C . GLY A 1 105 ? -6.261 -8.919 -2.250 1.00 87.38 105 GLY A C 1
ATOM 859 O O . GLY A 1 105 ? -6.324 -10.125 -2.469 1.00 87.38 105 GLY A O 1
ATOM 860 N N . TRP A 1 106 ? -5.630 -8.079 -3.079 1.00 90.56 106 TRP A N 1
ATOM 861 C CA . TRP A 1 106 ? -4.939 -8.503 -4.304 1.00 90.56 106 TRP A CA 1
ATOM 862 C C . TRP A 1 106 ? -3.443 -8.742 -4.121 1.00 90.56 106 TRP A C 1
ATOM 864 O O . TRP A 1 106 ? -2.771 -9.070 -5.091 1.00 90.56 106 TRP A O 1
ATOM 874 N N . ALA A 1 107 ? -2.889 -8.536 -2.924 1.00 91.00 107 ALA A N 1
ATOM 875 C CA . ALA A 1 107 ? -1.477 -8.820 -2.688 1.00 91.00 107 ALA A CA 1
ATOM 876 C C . ALA A 1 107 ? -1.192 -10.324 -2.856 1.00 91.00 107 ALA A C 1
ATOM 878 O O . ALA A 1 107 ? -2.016 -11.158 -2.471 1.00 91.00 107 ALA A O 1
ATOM 879 N N . ASP A 1 108 ? -0.011 -10.689 -3.361 1.00 92.19 108 ASP A N 1
ATOM 880 C CA . ASP A 1 108 ? 0.340 -12.094 -3.618 1.00 92.19 108 ASP A CA 1
ATOM 881 C C . ASP A 1 108 ? 0.289 -12.926 -2.332 1.00 92.19 108 ASP A C 1
ATOM 883 O O . ASP A 1 108 ? -0.197 -14.051 -2.338 1.00 92.19 108 ASP A O 1
ATOM 887 N N . ILE A 1 109 ? 0.706 -12.351 -1.201 1.00 91.62 109 ILE A N 1
ATOM 888 C CA . ILE A 1 109 ? 0.627 -13.005 0.113 1.00 91.62 109 ILE A CA 1
ATOM 889 C C . ILE A 1 109 ? -0.814 -13.229 0.594 1.00 91.62 109 ILE A C 1
ATOM 891 O O . ILE A 1 109 ? -1.070 -14.195 1.308 1.00 91.62 109 ILE A O 1
ATOM 895 N N . ALA A 1 110 ? -1.759 -12.365 0.205 1.00 90.44 110 ALA A N 1
ATOM 896 C CA . ALA A 1 110 ? -3.168 -12.515 0.563 1.00 90.44 110 ALA A CA 1
ATOM 897 C C . ALA A 1 110 ? -3.832 -13.638 -0.247 1.00 90.44 110 ALA A C 1
ATOM 899 O O . ALA A 1 110 ? -4.676 -14.359 0.276 1.00 90.44 110 ALA A O 1
ATOM 900 N N . GLN A 1 111 ? -3.421 -13.805 -1.507 1.00 90.44 111 GLN A N 1
ATOM 901 C CA . GLN A 1 111 ? -3.949 -14.830 -2.410 1.00 90.44 111 GLN A CA 1
ATOM 902 C C . GLN A 1 111 ? -3.232 -16.181 -2.274 1.00 90.44 111 GLN A C 1
ATOM 904 O O . GLN A 1 111 ? -3.834 -17.221 -2.517 1.00 90.44 111 GLN A O 1
ATOM 909 N N . ASN A 1 112 ? -1.956 -16.176 -1.878 1.00 93.44 112 ASN A N 1
ATOM 910 C CA . ASN A 1 112 ? -1.072 -17.343 -1.885 1.00 93.44 112 ASN A CA 1
ATOM 911 C C . ASN A 1 112 ? -0.343 -17.520 -0.541 1.00 93.44 112 ASN A C 1
ATOM 913 O O . ASN A 1 112 ? 0.869 -17.730 -0.514 1.00 93.44 112 ASN A O 1
ATOM 917 N N . LEU A 1 113 ? -1.052 -17.433 0.590 1.00 92.81 113 LEU A N 1
ATOM 918 C CA . LEU A 1 113 ? -0.448 -17.468 1.933 1.00 92.81 113 LEU A CA 1
ATOM 919 C C . LEU A 1 113 ? 0.472 -18.682 2.166 1.00 92.81 113 LEU A C 1
ATOM 921 O O . LEU A 1 113 ? 1.552 -18.534 2.742 1.00 92.81 113 LEU A O 1
ATOM 925 N N . ASP A 1 114 ? 0.091 -19.863 1.675 1.00 96.31 114 ASP A N 1
ATOM 926 C CA . ASP A 1 114 ? 0.865 -21.100 1.852 1.00 96.31 114 ASP A CA 1
ATOM 927 C C . ASP A 1 114 ? 2.287 -21.007 1.277 1.00 96.31 114 ASP A C 1
ATOM 929 O O . ASP A 1 114 ? 3.221 -21.571 1.848 1.00 96.31 114 ASP A O 1
ATOM 933 N N . LYS A 1 115 ? 2.484 -20.222 0.206 1.00 95.00 115 LYS A N 1
ATOM 934 C CA . LYS A 1 115 ? 3.804 -19.949 -0.390 1.00 95.00 115 LYS A CA 1
ATOM 935 C C . LYS A 1 115 ? 4.756 -19.266 0.597 1.00 95.00 115 LYS A C 1
ATOM 937 O O . LYS A 1 115 ? 5.964 -19.473 0.526 1.00 95.00 115 LYS A O 1
ATOM 942 N N . TYR A 1 116 ? 4.219 -18.446 1.497 1.00 94.06 116 TYR A N 1
ATOM 943 C CA . TYR A 1 116 ? 4.988 -17.619 2.429 1.00 94.06 116 TYR A CA 1
ATOM 944 C C . TYR A 1 116 ? 5.043 -18.197 3.842 1.00 94.06 116 TYR A C 1
ATOM 946 O O . TYR A 1 116 ? 5.895 -17.793 4.632 1.00 94.06 116 TYR A O 1
ATOM 954 N N . LYS A 1 117 ? 4.167 -19.156 4.161 1.00 94.88 117 LYS A N 1
ATOM 955 C CA . LYS A 1 117 ? 3.988 -19.709 5.506 1.00 94.88 117 LYS A CA 1
ATOM 956 C C . LYS A 1 117 ? 5.299 -20.153 6.156 1.00 94.88 117 LYS A C 1
ATOM 958 O O . LYS A 1 117 ? 5.592 -19.727 7.267 1.00 94.88 117 LYS A O 1
ATOM 963 N N . SER A 1 118 ? 6.120 -20.927 5.443 1.00 95.50 118 SER A N 1
ATOM 964 C CA . SER A 1 118 ? 7.394 -21.417 5.988 1.00 95.50 118 SER A CA 1
ATOM 965 C C . SER A 1 118 ? 8.368 -20.287 6.337 1.00 95.50 118 SER A C 1
ATOM 967 O O . SER A 1 118 ? 9.051 -20.364 7.353 1.00 95.50 118 SER A O 1
ATOM 969 N N . GLU A 1 119 ? 8.438 -19.228 5.527 1.00 93.50 119 GLU A N 1
ATOM 970 C CA . GLU A 1 119 ? 9.310 -18.080 5.806 1.00 93.50 119 GLU A CA 1
ATOM 971 C C . GLU A 1 119 ? 8.780 -17.238 6.971 1.00 93.50 119 GLU A C 1
ATOM 973 O O . GLU A 1 119 ? 9.558 -16.787 7.807 1.00 93.50 119 GLU A O 1
ATOM 978 N N . ILE A 1 120 ? 7.457 -17.084 7.074 1.00 92.56 120 ILE A N 1
ATOM 979 C CA . ILE A 1 120 ? 6.809 -16.399 8.199 1.00 92.56 120 ILE A CA 1
ATOM 980 C C . ILE A 1 120 ? 7.091 -17.143 9.512 1.00 92.56 120 ILE A C 1
ATOM 982 O O . ILE A 1 120 ? 7.467 -16.523 10.504 1.00 92.56 120 ILE A O 1
ATOM 986 N N . GLU A 1 121 ? 6.967 -18.471 9.519 1.00 94.56 121 GLU A N 1
ATOM 987 C CA . GLU A 1 121 ? 7.196 -19.312 10.703 1.00 94.56 121 GLU A CA 1
ATOM 988 C C . GLU A 1 121 ? 8.659 -19.304 11.180 1.00 94.56 121 GLU A C 1
ATOM 990 O O . GLU A 1 121 ? 8.929 -19.556 12.354 1.00 94.56 121 GLU A O 1
ATOM 995 N N . LYS A 1 122 ? 9.618 -18.973 10.305 1.00 96.25 122 LYS A N 1
ATOM 996 C CA . LYS A 1 122 ? 11.042 -18.845 10.666 1.00 96.25 122 LYS A CA 1
ATOM 997 C C . LYS A 1 122 ? 11.370 -17.550 11.414 1.00 96.25 122 LYS A C 1
ATOM 999 O O . LYS A 1 122 ? 12.485 -17.416 11.923 1.00 96.25 122 LYS A O 1
ATOM 1004 N N . ILE A 1 123 ? 10.450 -16.589 11.491 1.00 94.81 123 ILE A N 1
ATOM 1005 C CA . ILE A 1 123 ? 10.679 -15.316 12.180 1.00 94.81 123 ILE A CA 1
ATOM 1006 C C . ILE A 1 123 ? 10.708 -15.566 13.695 1.00 94.81 123 ILE A C 1
ATOM 1008 O O . ILE A 1 123 ? 9.676 -15.708 14.339 1.00 94.81 123 ILE A O 1
ATOM 1012 N N . GLN A 1 124 ? 11.907 -15.596 14.283 1.00 92.62 124 GLN A N 1
ATOM 1013 C CA . GLN A 1 124 ? 12.082 -15.957 15.698 1.00 92.62 124 GLN A CA 1
ATOM 1014 C C . GLN A 1 124 ? 11.667 -14.860 16.691 1.00 92.62 124 GLN A C 1
ATOM 1016 O O . GLN A 1 124 ? 11.428 -15.160 17.858 1.00 92.62 124 GLN A O 1
ATOM 1021 N N . LYS A 1 125 ? 11.610 -13.594 16.257 1.00 93.69 125 LYS A N 1
ATOM 1022 C CA . LYS A 1 125 ? 11.298 -12.435 17.113 1.00 93.69 125 LYS A CA 1
ATOM 1023 C C . LYS A 1 125 ? 10.468 -11.388 16.363 1.00 93.69 125 LYS A C 1
ATOM 1025 O O . LYS A 1 125 ? 10.980 -10.315 16.040 1.00 93.69 125 LYS A O 1
ATOM 1030 N N . PRO A 1 126 ? 9.206 -11.698 16.025 1.00 92.31 126 PRO A N 1
ATOM 1031 C CA . PRO A 1 126 ? 8.353 -10.764 15.295 1.00 92.31 126 PRO A CA 1
ATOM 1032 C C . PRO A 1 126 ? 8.134 -9.463 16.078 1.00 92.31 126 PRO A C 1
ATOM 1034 O O . PRO A 1 126 ? 8.135 -8.392 15.479 1.00 92.31 126 PRO A O 1
ATOM 1037 N N . ASP A 1 127 ? 8.043 -9.532 17.407 1.00 94.56 127 ASP A N 1
ATOM 1038 C CA . ASP A 1 127 ? 7.836 -8.349 18.247 1.00 94.56 127 ASP A CA 1
ATOM 1039 C C . ASP A 1 127 ? 9.005 -7.361 18.164 1.00 94.56 127 ASP A C 1
ATOM 1041 O O . ASP A 1 127 ? 8.769 -6.165 18.034 1.00 94.56 127 ASP A O 1
ATOM 1045 N N . ASP A 1 128 ? 10.255 -7.835 18.114 1.00 95.31 128 ASP A N 1
ATOM 1046 C CA . ASP A 1 128 ? 11.432 -6.966 17.947 1.00 95.31 128 ASP A CA 1
ATOM 1047 C C . ASP A 1 128 ? 11.386 -6.195 16.613 1.00 95.31 128 ASP A C 1
ATOM 1049 O O . ASP A 1 128 ? 11.827 -5.047 16.530 1.00 95.31 128 ASP A O 1
ATOM 1053 N N . ILE A 1 129 ? 10.831 -6.815 15.563 1.00 92.00 129 ILE A N 1
ATOM 1054 C CA . ILE A 1 129 ? 10.642 -6.191 14.245 1.00 92.00 129 ILE A CA 1
ATOM 1055 C C . ILE A 1 129 ? 9.499 -5.166 14.293 1.00 92.00 129 ILE A C 1
ATOM 1057 O O . ILE A 1 129 ? 9.587 -4.109 13.667 1.00 92.00 129 ILE A O 1
ATOM 1061 N N . LEU A 1 130 ? 8.419 -5.471 15.019 1.00 93.56 130 LEU A N 1
ATOM 1062 C CA . LEU A 1 130 ? 7.211 -4.645 15.082 1.00 93.56 130 LEU A CA 1
ATOM 1063 C C . LEU A 1 130 ? 7.327 -3.471 16.064 1.00 93.56 130 LEU A C 1
ATOM 1065 O O . LEU A 1 130 ? 6.712 -2.425 15.839 1.00 93.56 130 LEU A O 1
ATOM 1069 N N . GLU A 1 131 ? 8.121 -3.609 17.124 1.00 96.00 131 GLU A N 1
ATOM 1070 C CA . GLU A 1 131 ? 8.199 -2.659 18.236 1.00 96.00 131 GLU A CA 1
ATOM 1071 C C . GLU A 1 131 ? 8.520 -1.217 17.800 1.00 96.00 131 GLU A C 1
ATOM 1073 O O . GLU A 1 131 ? 7.819 -0.298 18.241 1.00 96.00 131 GLU A O 1
ATOM 1078 N N . PRO A 1 132 ? 9.473 -0.951 16.880 1.00 94.25 132 PRO A N 1
ATOM 1079 C CA . PRO A 1 132 ? 9.717 0.408 16.396 1.00 94.25 132 PRO A CA 1
ATOM 1080 C C . PRO A 1 132 ? 8.470 1.054 15.777 1.00 94.25 132 PRO A C 1
ATOM 1082 O O . PRO A 1 132 ? 8.200 2.238 16.006 1.00 94.25 132 PRO A O 1
ATOM 1085 N N . TYR A 1 133 ? 7.674 0.277 15.039 1.00 93.12 133 TYR A N 1
ATOM 1086 C CA . TYR A 1 133 ? 6.450 0.752 14.397 1.00 93.12 133 TYR A CA 1
ATOM 1087 C C . TYR A 1 133 ? 5.306 0.924 15.399 1.00 93.12 133 TYR A C 1
ATOM 1089 O O . TYR A 1 133 ? 4.557 1.899 15.322 1.00 93.12 133 TYR A O 1
ATOM 1097 N N . ILE A 1 134 ? 5.200 0.037 16.389 1.00 93.75 134 ILE A N 1
ATOM 1098 C CA . ILE A 1 134 ? 4.251 0.183 17.499 1.00 93.75 134 ILE A CA 1
ATOM 1099 C C . ILE A 1 134 ? 4.534 1.486 18.256 1.00 93.75 134 ILE A C 1
ATOM 1101 O O . ILE A 1 134 ? 3.621 2.279 18.502 1.00 93.75 134 ILE A O 1
ATOM 1105 N N . GLN A 1 135 ? 5.799 1.758 18.581 1.00 94.62 135 GLN A N 1
ATOM 1106 C CA . GLN A 1 135 ? 6.199 2.985 19.272 1.00 94.62 135 GLN A CA 1
ATOM 1107 C C . GLN A 1 135 ? 5.997 4.233 18.409 1.00 94.62 135 GLN A C 1
ATOM 1109 O O . GLN A 1 135 ? 5.577 5.274 18.920 1.00 94.62 135 GLN A O 1
ATOM 1114 N N . GLN A 1 136 ? 6.235 4.141 17.099 1.00 92.25 136 GLN A N 1
ATOM 1115 C CA . GLN A 1 136 ? 5.891 5.197 16.147 1.00 92.25 136 GLN A CA 1
ATOM 1116 C C . GLN A 1 136 ? 4.391 5.536 16.215 1.00 92.25 136 GLN A C 1
ATOM 1118 O O . GLN A 1 136 ? 4.027 6.707 16.361 1.00 92.25 136 GLN A O 1
ATOM 1123 N N . LEU A 1 137 ? 3.514 4.529 16.167 1.00 91.25 137 LEU A N 1
ATOM 1124 C CA . LEU A 1 137 ? 2.063 4.726 16.213 1.00 91.25 137 LEU A CA 1
ATOM 1125 C C . LEU A 1 137 ? 1.595 5.285 17.564 1.00 91.25 137 LEU A C 1
ATOM 1127 O O . LEU A 1 137 ? 0.795 6.220 17.583 1.00 91.25 137 LEU A O 1
ATOM 1131 N N . LYS A 1 138 ? 2.151 4.808 18.688 1.00 90.19 138 LYS A N 1
ATOM 1132 C CA . LYS A 1 138 ? 1.869 5.342 20.038 1.00 90.19 138 LYS A CA 1
ATOM 1133 C C . LYS A 1 138 ? 2.246 6.820 20.188 1.00 90.19 138 LYS A C 1
ATOM 1135 O O . LYS A 1 138 ? 1.596 7.545 20.935 1.00 90.19 138 LYS A O 1
ATOM 1140 N N . LYS A 1 139 ? 3.255 7.292 19.447 1.00 89.75 139 LYS A N 1
ATOM 1141 C CA . LYS A 1 139 ? 3.645 8.714 19.378 1.00 89.75 139 LYS A CA 1
ATOM 1142 C C . LYS A 1 139 ? 2.748 9.553 18.452 1.00 89.75 139 LYS A C 1
ATOM 1144 O O . LYS A 1 139 ? 2.989 10.747 18.297 1.00 89.75 139 LYS A O 1
ATOM 1149 N N . GLY A 1 140 ? 1.732 8.954 17.827 1.00 86.06 140 GLY A N 1
ATOM 1150 C CA . GLY A 1 140 ? 0.804 9.630 16.917 1.00 86.06 140 GLY A CA 1
ATOM 1151 C C . GLY A 1 140 ? 1.330 9.806 15.489 1.00 86.06 140 GLY A C 1
ATOM 1152 O O . GLY A 1 140 ? 0.757 10.575 14.716 1.00 86.06 140 GLY A O 1
ATOM 1153 N N . LEU A 1 141 ? 2.409 9.110 15.113 1.00 86.31 141 LEU A N 1
ATOM 1154 C CA . LEU A 1 141 ? 2.987 9.160 13.767 1.00 86.31 141 LEU A CA 1
ATOM 1155 C C . LEU A 1 141 ? 2.290 8.158 12.831 1.00 86.31 141 LEU A C 1
ATOM 1157 O O . LEU A 1 141 ? 2.860 7.143 12.428 1.00 86.31 141 LEU A O 1
ATOM 1161 N N . SER A 1 142 ? 1.038 8.454 12.485 1.00 84.94 142 SER A N 1
ATOM 1162 C CA . SER A 1 142 ? 0.254 7.709 11.490 1.00 84.94 142 SER A CA 1
ATOM 1163 C C . SER A 1 142 ? 0.464 8.219 10.058 1.00 84.94 142 SER A C 1
ATOM 1165 O O . SER A 1 142 ? 1.071 9.268 9.840 1.00 84.94 142 SER A O 1
ATOM 1167 N N . LYS A 1 143 ? -0.102 7.501 9.077 1.00 83.75 143 LYS A N 1
ATOM 1168 C CA . LYS A 1 143 ? -0.125 7.883 7.653 1.00 83.75 143 LYS A C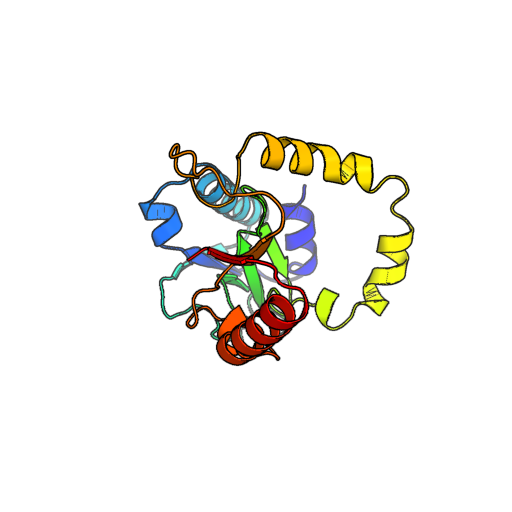A 1
ATOM 1169 C C . LYS A 1 143 ? -0.598 9.321 7.421 1.00 83.75 143 LYS A C 1
ATOM 1171 O O . LYS A 1 143 ? 0.059 10.102 6.739 1.00 83.75 143 LYS A O 1
ATOM 1176 N N . TYR A 1 144 ? -1.717 9.689 8.041 1.00 83.19 144 TYR A N 1
ATOM 1177 C CA . TYR A 1 144 ? -2.257 11.045 7.983 1.00 83.19 144 TYR A CA 1
ATOM 1178 C C . TYR A 1 144 ? -1.909 11.823 9.246 1.00 83.19 144 TYR A C 1
ATOM 1180 O O . TYR A 1 144 ? -1.782 11.258 10.334 1.00 83.19 144 TYR A O 1
ATOM 1188 N N . LYS A 1 145 ? -1.772 13.142 9.100 1.00 80.44 145 LYS A N 1
ATOM 1189 C CA . LYS A 1 145 ? -1.570 14.041 10.234 1.00 80.44 145 LYS A CA 1
ATOM 1190 C C . LYS A 1 145 ? -2.825 14.028 11.106 1.00 80.44 145 LYS A C 1
ATOM 1192 O O . LYS A 1 145 ? -3.904 14.377 10.636 1.00 80.44 145 LYS A O 1
ATOM 1197 N N . GLN A 1 146 ? -2.670 13.643 12.367 1.00 80.44 146 GLN A N 1
ATOM 1198 C CA . GLN A 1 146 ? -3.768 13.647 13.329 1.00 80.44 146 GLN A CA 1
ATOM 1199 C C . GLN A 1 146 ? -4.100 15.077 13.770 1.00 80.44 146 GLN A C 1
ATOM 1201 O O . GLN A 1 146 ? -3.219 15.938 13.876 1.00 80.44 146 GLN A O 1
ATOM 1206 N N . SER A 1 147 ? -5.382 15.329 14.033 1.00 79.94 147 SER A N 1
ATOM 1207 C CA . SER A 1 147 ? -5.810 16.574 14.671 1.00 79.94 147 SER A CA 1
ATOM 1208 C C . SER A 1 147 ? -5.265 16.646 16.098 1.00 79.94 147 SER A C 1
ATOM 1210 O O . SER A 1 147 ? -5.133 15.63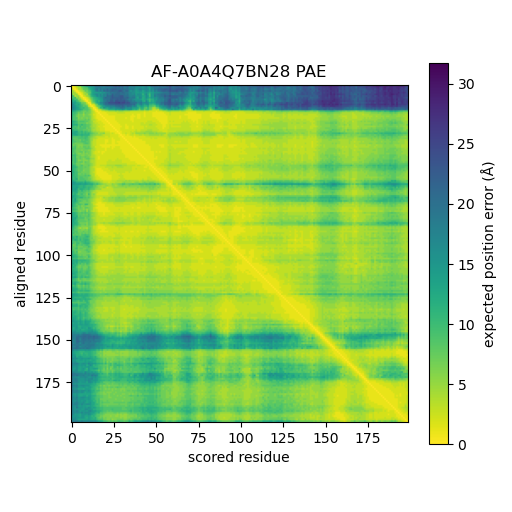0 16.775 1.00 79.94 147 SER A O 1
ATOM 1212 N N . LYS A 1 148 ? -4.977 17.860 16.579 1.00 78.44 148 LYS A N 1
ATOM 1213 C CA . LYS A 1 148 ? -4.654 18.093 17.997 1.00 78.44 148 LYS A CA 1
ATOM 1214 C C . LYS A 1 148 ? -5.902 18.125 18.886 1.00 78.44 148 LYS A C 1
ATOM 1216 O O . LYS A 1 148 ? -5.767 18.175 20.106 1.00 78.44 148 LYS A O 1
ATOM 1221 N N . ALA A 1 149 ? -7.094 18.146 18.288 1.00 79.75 149 ALA A N 1
ATOM 1222 C CA . ALA A 1 149 ? -8.346 18.151 19.024 1.00 79.75 149 ALA A CA 1
ATOM 1223 C C . ALA A 1 149 ? -8.477 16.851 19.823 1.00 79.75 149 ALA A C 1
ATOM 1225 O O . ALA A 1 149 ? -8.469 15.759 19.257 1.00 79.75 149 ALA A O 1
ATOM 1226 N N . LYS A 1 150 ? -8.592 16.983 21.143 1.00 77.88 150 LYS A N 1
ATOM 1227 C CA . LYS A 1 150 ? -8.913 15.863 22.020 1.00 77.88 150 LYS A CA 1
ATOM 1228 C C . LYS A 1 150 ? -10.427 15.742 22.082 1.00 77.88 150 LYS A C 1
ATOM 1230 O O . LYS A 1 150 ? -11.100 16.696 22.461 1.00 77.88 150 LYS A O 1
ATOM 1235 N N . VAL A 1 151 ? -10.937 14.583 21.695 1.00 80.69 151 VAL A N 1
ATOM 1236 C CA . VAL A 1 151 ? -12.333 14.213 21.910 1.00 80.69 151 VAL A CA 1
ATOM 1237 C C . VAL A 1 151 ? -12.345 13.255 23.088 1.00 80.69 151 VAL A C 1
ATOM 1239 O O . VAL A 1 151 ? -11.664 12.232 23.052 1.00 80.69 151 VAL A O 1
ATOM 1242 N N . THR A 1 152 ? -13.080 13.607 24.135 1.00 83.12 152 THR A N 1
ATOM 1243 C CA . THR A 1 152 ? -13.368 12.677 25.225 1.00 83.12 152 THR A CA 1
ATOM 1244 C C . THR A 1 152 ? -14.558 11.835 24.795 1.00 83.12 152 THR A C 1
ATOM 1246 O O . THR A 1 152 ? -15.596 12.381 24.422 1.00 83.12 152 THR A O 1
ATOM 1249 N N . LEU A 1 153 ? -14.384 10.519 24.800 1.00 84.19 153 LEU A N 1
ATOM 1250 C CA . LEU A 1 153 ? -15.453 9.557 24.564 1.00 84.19 153 LEU A CA 1
ATOM 1251 C C . LEU A 1 153 ? -15.777 8.896 25.900 1.00 84.19 153 LEU A C 1
ATOM 1253 O O . LEU A 1 153 ? -14.866 8.645 26.688 1.00 84.19 153 LEU A O 1
ATOM 1257 N N . ASP A 1 154 ? -17.057 8.638 26.147 1.00 84.56 154 ASP A N 1
ATOM 1258 C CA . ASP A 1 154 ? -17.468 7.846 27.305 1.00 84.56 154 ASP A CA 1
ATOM 1259 C C . ASP A 1 154 ? -16.917 6.422 27.180 1.00 84.56 154 ASP A C 1
ATOM 1261 O O . ASP A 1 154 ? -16.802 5.900 26.068 1.00 84.56 154 ASP A O 1
ATOM 1265 N N . ASP A 1 155 ? -16.623 5.776 28.307 1.00 84.06 155 ASP A N 1
ATOM 1266 C CA . ASP A 1 155 ? -16.204 4.376 28.315 1.00 84.06 155 ASP A CA 1
ATOM 1267 C C . ASP A 1 155 ? -17.305 3.454 27.755 1.00 84.06 155 ASP A C 1
ATOM 1269 O O . ASP A 1 155 ? -18.502 3.734 27.855 1.00 84.06 155 ASP A O 1
ATOM 1273 N N . GLY A 1 156 ? -16.897 2.318 27.180 1.00 87.69 156 GLY A N 1
ATOM 1274 C CA . GLY A 1 156 ? -17.829 1.296 26.693 1.00 87.69 156 GLY A CA 1
ATOM 1275 C C . GLY A 1 156 ? -18.466 1.630 25.341 1.00 87.69 156 GLY A C 1
ATOM 1276 O O . GLY A 1 156 ? -19.691 1.700 25.212 1.00 87.69 156 GLY A O 1
ATOM 1277 N N . PHE A 1 157 ? -17.634 1.792 24.311 1.00 92.44 157 PHE A N 1
ATOM 1278 C CA . PHE A 1 157 ? -18.083 2.029 22.941 1.00 92.44 157 PHE A CA 1
ATOM 1279 C C . PHE A 1 157 ? -17.463 1.055 21.939 1.00 92.44 157 PHE A C 1
ATOM 1281 O O . PHE A 1 157 ? -16.392 0.490 22.156 1.00 92.44 157 PHE A O 1
ATOM 1288 N N . ILE A 1 158 ? -18.139 0.919 20.804 1.00 93.19 158 ILE A N 1
ATOM 1289 C CA . ILE A 1 158 ? -17.635 0.269 19.600 1.00 93.19 158 ILE A CA 1
ATOM 1290 C C . ILE A 1 158 ? -17.163 1.369 18.653 1.00 93.19 158 ILE A C 1
ATOM 1292 O O . ILE A 1 158 ? -17.943 2.244 18.272 1.00 93.19 158 ILE A O 1
ATOM 1296 N N . LEU A 1 159 ? -15.886 1.340 18.274 1.00 92.38 159 LEU A N 1
ATOM 1297 C CA . LEU A 1 159 ? -15.351 2.230 17.249 1.00 92.38 159 LEU A CA 1
ATOM 1298 C C . LEU A 1 159 ? -15.610 1.637 15.863 1.00 92.38 159 LEU A C 1
ATOM 1300 O O . LEU A 1 159 ? -15.135 0.544 15.564 1.00 92.38 159 LEU A O 1
ATOM 1304 N N . PHE A 1 160 ? -16.284 2.393 15.001 1.00 92.81 160 PHE A N 1
ATOM 1305 C CA . PHE A 1 160 ? -16.436 2.068 13.588 1.00 92.81 160 PHE A CA 1
ATOM 1306 C C . PHE A 1 160 ? -15.690 3.095 12.732 1.00 92.81 160 PHE A C 1
ATOM 1308 O O . PHE A 1 160 ? -16.126 4.239 12.589 1.00 92.81 160 PHE A O 1
ATOM 1315 N N . ALA A 1 161 ? -14.532 2.707 12.199 1.00 89.56 161 ALA A N 1
ATOM 1316 C CA . ALA A 1 161 ? -13.748 3.550 11.301 1.00 89.56 161 ALA A CA 1
ATOM 1317 C C . ALA A 1 161 ? -14.257 3.400 9.863 1.00 89.56 161 ALA A C 1
ATOM 1319 O O . ALA A 1 161 ? -14.081 2.348 9.251 1.00 89.56 161 ALA A O 1
ATOM 1320 N N . LEU A 1 162 ? -14.884 4.450 9.332 1.00 87.38 162 LEU A N 1
ATOM 1321 C CA . LEU A 1 162 ? -15.361 4.453 7.956 1.00 87.38 162 LEU A CA 1
ATOM 1322 C C . LEU A 1 162 ? -14.200 4.482 6.965 1.00 87.38 162 LEU A C 1
ATOM 1324 O O . LEU A 1 162 ? -13.127 5.031 7.222 1.00 87.38 162 LEU A O 1
ATOM 1328 N N . GLN A 1 163 ? -14.458 3.902 5.798 1.00 83.06 163 GLN A N 1
ATOM 1329 C CA . GLN A 1 163 ? -13.570 3.949 4.648 1.00 83.06 163 GLN A CA 1
ATOM 1330 C C . GLN A 1 163 ? -14.210 4.774 3.533 1.00 83.06 163 GLN A C 1
ATOM 1332 O O . GLN A 1 163 ? -15.435 4.833 3.395 1.00 83.06 163 GLN A O 1
ATOM 1337 N N . VAL A 1 164 ? -13.371 5.428 2.729 1.00 81.94 164 VAL A N 1
ATOM 1338 C CA . VAL A 1 164 ? -13.825 6.134 1.529 1.00 81.94 164 VAL A CA 1
ATOM 1339 C C . VAL A 1 164 ? -14.379 5.097 0.558 1.00 81.94 164 VAL A C 1
ATOM 1341 O O . VAL A 1 164 ? -13.655 4.194 0.157 1.00 81.94 164 VAL A O 1
ATOM 1344 N N . ARG A 1 165 ? -15.653 5.230 0.176 1.00 74.88 165 ARG A N 1
ATOM 1345 C CA . ARG A 1 165 ? -16.331 4.232 -0.668 1.00 74.88 165 ARG A CA 1
ATOM 1346 C C . ARG A 1 165 ? -15.688 4.073 -2.039 1.00 74.88 165 ARG A C 1
ATOM 1348 O O . ARG A 1 165 ? -15.610 2.963 -2.515 1.00 74.88 165 ARG A O 1
ATOM 1355 N N . THR A 1 166 ? -15.190 5.163 -2.618 1.00 74.00 166 THR A N 1
ATOM 1356 C CA . THR A 1 166 ? -14.498 5.164 -3.917 1.00 74.00 166 THR A CA 1
ATOM 1357 C C . THR A 1 166 ? -13.022 4.765 -3.815 1.00 74.00 166 THR A C 1
ATOM 1359 O O . THR A 1 166 ? -12.249 5.025 -4.738 1.00 74.00 166 THR A O 1
ATOM 1362 N N . ASP A 1 167 ? -12.565 4.280 -2.656 1.00 77.44 167 ASP A N 1
ATOM 1363 C CA . ASP A 1 167 ? -11.247 3.665 -2.571 1.00 77.44 167 ASP A CA 1
ATOM 1364 C C . ASP A 1 167 ? -11.331 2.277 -3.199 1.00 77.44 167 ASP A C 1
ATOM 1366 O O . ASP A 1 167 ? -12.194 1.480 -2.846 1.00 77.44 167 ASP A O 1
ATOM 1370 N N . SER A 1 168 ? -10.389 1.970 -4.086 1.00 76.81 168 SER A N 1
ATOM 1371 C CA . SER A 1 168 ? -10.308 0.672 -4.762 1.00 76.81 168 SER A CA 1
ATOM 1372 C C . SER A 1 168 ? -10.435 -0.538 -3.827 1.00 76.81 168 SER A C 1
ATOM 1374 O O . SER A 1 168 ? -11.009 -1.540 -4.230 1.00 76.81 168 SER A O 1
ATOM 1376 N N . VAL A 1 169 ? -9.932 -0.455 -2.586 1.00 78.44 169 VAL A N 1
ATOM 1377 C CA . VAL A 1 169 ? -10.034 -1.536 -1.593 1.00 78.44 169 VAL A CA 1
ATOM 1378 C C . VAL A 1 169 ? -11.468 -1.702 -1.092 1.00 78.44 169 VAL A C 1
ATOM 1380 O O . VAL A 1 169 ? -11.887 -2.827 -0.842 1.00 78.44 169 VAL A O 1
ATOM 1383 N N . ALA A 1 170 ? -12.213 -0.605 -0.951 1.00 73.44 170 ALA A N 1
ATOM 1384 C CA . ALA A 1 170 ? -13.610 -0.626 -0.532 1.00 73.44 170 ALA A CA 1
ATOM 1385 C C . ALA A 1 170 ? -14.534 -1.103 -1.663 1.00 73.44 170 ALA A C 1
ATOM 1387 O O . ALA A 1 170 ? -15.442 -1.884 -1.398 1.00 73.44 170 ALA A O 1
ATOM 1388 N N . ASP A 1 171 ? -14.258 -0.711 -2.913 1.00 66.81 171 ASP A N 1
ATOM 1389 C CA . ASP A 1 171 ? -15.055 -1.104 -4.089 1.00 66.81 171 ASP A CA 1
ATOM 1390 C C . ASP A 1 171 ? -15.116 -2.629 -4.309 1.00 66.81 171 ASP A C 1
ATOM 1392 O O . ASP A 1 171 ? -16.045 -3.123 -4.941 1.00 66.81 171 ASP A O 1
ATOM 1396 N N . HIS A 1 172 ? -14.144 -3.384 -3.785 1.00 68.19 172 HIS A N 1
ATOM 1397 C CA . HIS A 1 172 ? -14.086 -4.847 -3.917 1.00 68.19 172 HIS A CA 1
ATOM 1398 C C . HIS A 1 172 ? -14.015 -5.562 -2.564 1.00 68.19 172 HIS A C 1
ATOM 1400 O O . HIS A 1 172 ? -13.580 -6.713 -2.475 1.00 68.19 172 HIS A O 1
ATOM 1406 N N . ALA A 1 173 ? -14.417 -4.887 -1.488 1.00 76.00 173 ALA A N 1
ATOM 1407 C CA . ALA A 1 173 ? -14.585 -5.548 -0.208 1.00 76.00 173 ALA A CA 1
ATOM 1408 C C . AL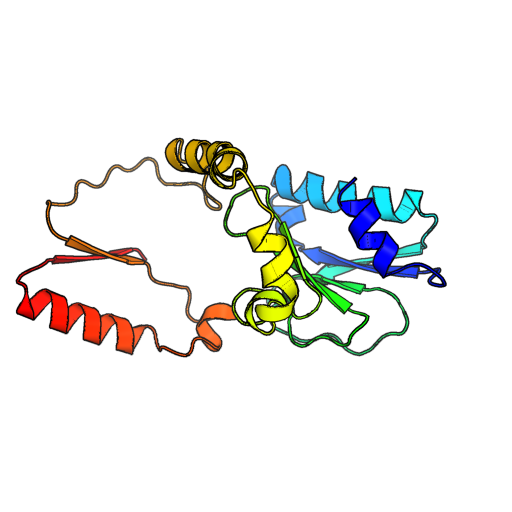A A 1 173 ? -15.757 -6.541 -0.291 1.00 76.00 173 ALA A C 1
ATOM 1410 O O . ALA A 1 173 ? -16.807 -6.240 -0.850 1.00 76.00 173 ALA A O 1
ATOM 1411 N N . TYR A 1 174 ? -15.603 -7.718 0.323 1.00 78.56 174 TYR A N 1
ATOM 1412 C CA . TYR A 1 174 ? -16.686 -8.708 0.428 1.00 78.56 174 TYR A CA 1
ATOM 1413 C C . TYR A 1 174 ? -17.879 -8.222 1.263 1.00 78.56 174 TYR A C 1
ATOM 1415 O O . TYR A 1 174 ? -18.948 -8.823 1.214 1.00 78.56 174 TYR A O 1
ATOM 1423 N N . LEU A 1 175 ? -17.678 -7.175 2.066 1.00 83.94 175 LEU A N 1
ATOM 1424 C CA . LEU A 1 175 ? -18.672 -6.615 2.968 1.00 83.94 175 LEU A CA 1
ATOM 1425 C C . LEU A 1 175 ? -18.952 -5.170 2.564 1.00 83.94 175 LEU A C 1
ATOM 1427 O O . LEU A 1 175 ? -18.033 -4.348 2.556 1.00 83.94 175 LEU A O 1
ATOM 1431 N N . ASP A 1 176 ? -20.215 -4.853 2.285 1.00 84.88 176 ASP A N 1
ATOM 1432 C CA . ASP A 1 176 ? -20.627 -3.466 2.094 1.00 84.88 176 ASP A CA 1
ATOM 1433 C C . ASP A 1 176 ? -20.601 -2.723 3.439 1.00 84.88 176 ASP A C 1
ATOM 1435 O O . ASP A 1 176 ? -21.052 -3.219 4.474 1.00 84.88 176 ASP A O 1
ATOM 1439 N N . VAL A 1 177 ? -20.048 -1.510 3.438 1.00 86.94 177 VAL A N 1
ATOM 1440 C CA . VAL A 1 177 ? -19.866 -0.714 4.660 1.00 86.94 177 VAL A CA 1
ATOM 1441 C C . VAL A 1 177 ? -21.190 -0.380 5.357 1.00 86.94 177 VAL A C 1
ATOM 1443 O O . VAL A 1 177 ? -21.217 -0.257 6.582 1.00 86.94 177 VAL A O 1
ATOM 1446 N N . VAL A 1 178 ? -22.284 -0.238 4.601 1.00 87.94 178 VAL A N 1
ATOM 1447 C CA . VAL A 1 178 ? -23.624 0.021 5.139 1.00 87.94 178 VAL A CA 1
ATOM 1448 C C . VAL A 1 178 ? -24.145 -1.223 5.845 1.00 87.94 178 VAL A C 1
ATOM 1450 O O . VAL A 1 178 ? -24.669 -1.109 6.952 1.00 87.94 178 VAL A O 1
ATOM 1453 N N . ASP A 1 179 ? -23.936 -2.403 5.264 1.00 91.00 179 ASP A N 1
ATOM 1454 C CA . ASP A 1 179 ? -24.333 -3.672 5.876 1.00 91.00 179 ASP A CA 1
ATOM 1455 C C . ASP A 1 179 ? -23.571 -3.920 7.180 1.00 91.00 179 ASP A C 1
ATOM 1457 O O . ASP A 1 179 ? -24.178 -4.223 8.209 1.00 91.00 179 ASP A O 1
ATOM 1461 N N . VAL A 1 180 ? -22.255 -3.684 7.193 1.00 91.75 180 VAL A N 1
ATOM 1462 C CA . VAL A 1 180 ? -21.462 -3.800 8.427 1.00 91.75 180 VAL A CA 1
ATOM 1463 C C . VAL A 1 180 ? -21.933 -2.794 9.479 1.00 91.75 180 VAL A C 1
ATOM 1465 O O . VAL A 1 180 ? -22.052 -3.141 10.654 1.00 91.75 180 VAL A O 1
ATOM 1468 N N . LEU A 1 181 ? -22.236 -1.553 9.088 1.00 92.19 181 LEU A N 1
ATOM 1469 C CA . LEU A 1 181 ? -22.738 -0.542 10.018 1.00 92.19 181 LEU A CA 1
ATOM 1470 C C . LEU A 1 181 ? -24.111 -0.917 10.597 1.00 92.19 181 LEU A C 1
ATOM 1472 O O . LEU A 1 181 ? -24.362 -0.674 11.782 1.00 92.19 181 LEU A O 1
ATOM 1476 N N . ASN A 1 182 ? -24.982 -1.529 9.794 1.00 93.69 182 ASN A N 1
ATOM 1477 C CA . ASN A 1 182 ? -26.266 -2.049 10.253 1.00 93.69 182 ASN A CA 1
ATOM 1478 C C . ASN A 1 182 ? -26.063 -3.152 11.298 1.00 93.69 182 ASN A C 1
ATOM 1480 O O . ASN A 1 182 ? -26.627 -3.067 12.390 1.00 93.69 182 ASN A O 1
ATOM 1484 N N . GLU A 1 183 ? -25.196 -4.128 11.022 1.00 94.94 183 GLU A N 1
ATOM 1485 C CA . GLU A 1 183 ? -24.889 -5.214 11.960 1.00 94.94 183 GLU A CA 1
ATOM 1486 C C . GLU A 1 183 ? -24.260 -4.702 13.263 1.00 94.94 183 GLU A C 1
ATOM 1488 O O . GLU A 1 183 ? -24.682 -5.077 14.361 1.00 94.94 183 GLU A O 1
ATOM 1493 N N . VAL A 1 184 ? -23.309 -3.765 13.172 1.00 94.81 184 VAL A N 1
ATOM 1494 C CA . VAL A 1 184 ? -22.705 -3.116 14.347 1.00 94.81 184 VAL A CA 1
ATOM 1495 C C . VAL A 1 184 ? -23.764 -2.378 15.164 1.00 94.81 184 VAL A C 1
ATOM 1497 O O . VAL A 1 184 ? -23.747 -2.442 16.393 1.00 94.81 184 VAL A O 1
ATOM 1500 N N . SER A 1 185 ? -24.724 -1.722 14.510 1.00 93.88 185 SER A N 1
ATOM 1501 C CA . SER A 1 185 ? -25.816 -1.013 15.185 1.00 93.88 185 SER A CA 1
ATOM 1502 C C . SER A 1 185 ? -26.772 -1.969 15.907 1.00 93.88 185 SER A C 1
ATOM 1504 O O . SER A 1 185 ? -27.179 -1.698 17.041 1.00 93.88 185 SER A O 1
ATOM 1506 N N . LEU A 1 186 ? -27.113 -3.107 15.293 1.00 95.56 186 LEU A N 1
ATOM 1507 C CA . LEU A 1 186 ? -27.934 -4.151 15.916 1.00 95.56 186 LEU A CA 1
ATOM 1508 C C . LEU A 1 186 ? -27.231 -4.768 17.128 1.00 95.56 186 LEU A C 1
ATOM 1510 O O . LEU A 1 186 ? -27.843 -4.917 18.191 1.00 95.56 186 LEU A O 1
ATOM 1514 N N . PHE A 1 187 ? -25.940 -5.071 16.993 1.00 95.56 187 PHE A N 1
ATOM 1515 C CA . PHE A 1 187 ? -25.112 -5.565 18.085 1.00 95.56 187 PHE A CA 1
ATOM 1516 C C . PHE A 1 187 ? -25.055 -4.551 19.234 1.00 95.56 187 PHE A C 1
ATOM 1518 O O . PHE A 1 187 ? -25.376 -4.880 20.377 1.00 95.56 187 PHE A O 1
ATOM 1525 N N . ALA A 1 188 ? -24.741 -3.293 18.931 1.00 95.12 188 ALA A N 1
ATOM 1526 C CA . ALA A 1 188 ? -24.670 -2.219 19.913 1.00 95.12 188 ALA A CA 1
ATOM 1527 C C . ALA A 1 188 ? -25.994 -2.037 20.668 1.00 95.12 188 ALA A C 1
ATOM 1529 O O . ALA A 1 188 ? -25.997 -1.918 21.892 1.00 95.12 188 ALA A O 1
ATOM 1530 N N . LYS A 1 189 ? -27.132 -2.114 19.966 1.00 94.69 189 LYS A N 1
ATOM 1531 C CA . LYS A 1 189 ? -28.463 -2.056 20.582 1.00 94.69 189 LYS A CA 1
ATOM 1532 C C . LYS A 1 189 ? -28.715 -3.232 21.526 1.00 94.69 189 LYS A C 1
ATOM 1534 O O . LYS A 1 189 ? -29.226 -3.025 22.624 1.00 94.69 189 LYS A O 1
ATOM 1539 N N . LYS A 1 190 ? -28.351 -4.452 21.120 1.00 95.69 190 LYS A N 1
ATOM 1540 C CA . LYS A 1 190 ? -28.511 -5.667 21.936 1.00 95.69 190 LYS A CA 1
ATOM 1541 C C . LYS A 1 190 ? -27.708 -5.597 23.237 1.00 95.69 190 LYS A C 1
ATOM 1543 O O . LYS A 1 190 ? -28.208 -6.017 24.275 1.00 95.69 190 LYS A O 1
ATOM 1548 N N . PHE A 1 191 ? -26.490 -5.064 23.177 1.00 93.19 191 PHE A N 1
ATOM 1549 C CA . PHE A 1 191 ? -25.569 -5.001 24.316 1.00 93.19 191 PHE A CA 1
ATOM 1550 C C . PHE A 1 191 ? -25.532 -3.637 25.015 1.00 93.19 191 PHE A C 1
ATOM 1552 O O . PHE A 1 191 ? -24.708 -3.434 25.901 1.00 93.19 191 PHE A O 1
ATOM 1559 N N . GLN A 1 192 ? -26.426 -2.716 24.640 1.00 92.44 192 GLN A N 1
ATOM 1560 C CA . GLN A 1 192 ? -26.508 -1.359 25.191 1.00 92.44 192 GLN A CA 1
ATOM 1561 C C . GLN A 1 192 ? -25.171 -0.595 25.125 1.00 92.44 192 GLN A C 1
ATOM 1563 O O . GLN A 1 192 ? -24.819 0.157 26.031 1.00 92.44 192 GLN A O 1
ATOM 1568 N N . GLN A 1 193 ? -24.426 -0.784 24.036 1.00 93.62 193 GLN A N 1
ATOM 1569 C CA . GLN A 1 193 ? -23.164 -0.094 23.779 1.00 93.62 193 GLN A CA 1
ATOM 1570 C C . GLN A 1 193 ? -23.369 1.087 22.828 1.00 93.62 193 GLN A C 1
ATOM 1572 O O . GLN A 1 193 ? -24.251 1.073 21.969 1.00 93.62 193 GLN A O 1
ATOM 1577 N N . LYS A 1 194 ? -22.536 2.123 22.961 1.00 93.19 194 LYS A N 1
ATOM 1578 C CA . LYS A 1 194 ? -22.504 3.244 22.011 1.00 93.19 194 LYS A CA 1
ATOM 1579 C C . LYS A 1 194 ? -21.675 2.864 20.785 1.00 93.19 194 LYS A C 1
ATOM 1581 O O . LYS A 1 194 ? -20.635 2.226 20.925 1.00 93.19 194 LYS A O 1
ATOM 1586 N N . VAL A 1 195 ? -22.089 3.305 19.598 1.00 93.56 195 VAL A N 1
ATOM 1587 C CA . VAL A 1 195 ? -21.259 3.234 18.384 1.00 93.56 195 VAL A CA 1
ATOM 1588 C C . VAL A 1 195 ? -20.681 4.615 18.116 1.00 93.56 195 VAL A C 1
ATOM 1590 O O . VAL A 1 195 ? -21.420 5.588 17.983 1.00 93.56 195 VAL A O 1
ATOM 1593 N N . VAL A 1 196 ? -19.357 4.700 18.031 1.00 92.69 196 VAL A N 1
ATOM 1594 C CA . VAL A 1 196 ? -18.638 5.915 17.646 1.00 92.69 196 VAL A CA 1
ATOM 1595 C C . VAL A 1 196 ? -18.152 5.736 16.220 1.00 92.69 196 VAL A C 1
ATOM 1597 O O . VAL A 1 196 ? -17.331 4.865 15.941 1.00 92.69 196 VAL A O 1
ATOM 1600 N N . ILE A 1 197 ? -18.650 6.574 15.315 1.00 91.00 197 ILE A N 1
ATOM 1601 C CA . ILE A 1 197 ? -18.284 6.522 13.902 1.00 91.00 197 ILE A CA 1
ATOM 1602 C C . ILE A 1 197 ? -17.163 7.526 13.644 1.00 91.00 197 ILE A C 1
ATOM 1604 O O . ILE A 1 197 ? -17.338 8.734 13.822 1.00 91.00 197 ILE A O 1
ATOM 1608 N N . LYS A 1 198 ? -16.007 7.033 13.198 1.00 88.19 198 LYS A N 1
ATOM 1609 C CA . LYS A 1 198 ? -14.915 7.874 12.712 1.00 88.19 198 LYS A CA 1
ATOM 1610 C C . LYS A 1 198 ? -15.047 8.018 11.198 1.00 88.19 198 LYS A C 1
ATOM 1612 O O . LYS A 1 198 ? -14.728 7.080 10.475 1.00 88.19 198 LYS A O 1
ATOM 1617 N N . LEU A 1 199 ? -15.508 9.195 10.765 1.00 81.25 199 LEU A N 1
ATOM 1618 C CA . LEU A 1 199 ? -15.482 9.637 9.364 1.00 81.25 199 LEU A CA 1
ATOM 1619 C C . LEU A 1 199 ? -14.043 9.796 8.851 1.00 81.25 199 LEU A C 1
ATOM 1621 O O . LEU A 1 199 ? -13.179 10.237 9.662 1.00 81.25 199 LEU A O 1
#

pLDDT: mean 87.26, std 11.82, range [36.31, 97.12]

Foldseek 3Di:
DVLVVVCVVFDPPAQAEEEEAEPVCVVVVDPLSVVVVVVNVVVCVVVNHHYHYHYDYPPCAQDEDDD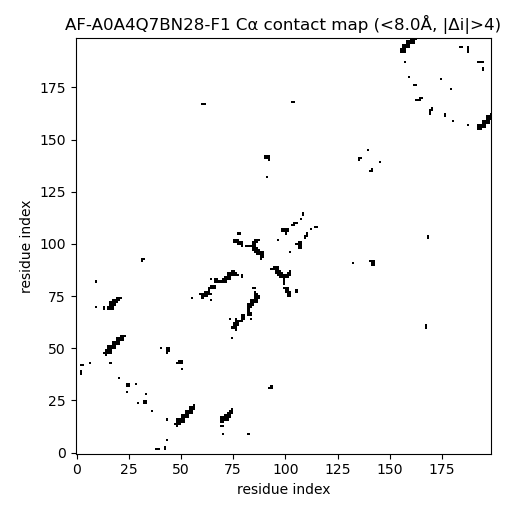DPHQYEDERYFQYDQSYWYKDADFQPSDMDIARGGDDCRGCCNVPVVVCVVVVVPPPCVCVVCVVSVVCVVVVRTPDRDDPDDDDDDPFADEAEDDDCPDSNNVPDPDNSVNVVVVSVVVCVVVVGHYDYHD

Mean predicted aligned error: 6.57 Å

Radius of gyration: 20.1 Å; Cα contacts (8 Å, |Δi|>4): 254; chains: 1; bounding box: 52×40×51 Å

Nearest PDB structures (foldseek):
  4q1t-assembly1_C  TM=8.841E-01  e=2.851E+00  Burkholderia thailandensis E264
  8zpj-assembly1_A-1  TM=7.245E-01  e=1.604E+00  Escherichia coli K-12
  3qk7-assembly1_A  TM=6.729E-01  e=2.675E+00  Yersinia pestis
  4q1t-assembly1_D  TM=7.222E-01  e=2.851E+00  Burkholderia thailandensis E264

Secondary structure (DSSP, 8-state):
-HHHHHHHTT-SS-SEEEEEEEHHHHHHT-HHHHHHHHHHHHHHHHTT-EEEEEEE-TTSTT-PPPP-SS-EEEET--S--TTEEEEEE-SSTT-EEEESS-SGGGSHHHH-HHHHHHHHHT-S-HHHHHHHHHHHHHTT--SSPPPSPPPP--SSEEEEE---TTSHHHHT-SS-HHHHHHHHHHHHHHHTPEEEEE-